Protein AF-K1UT28-F1 (afdb_monomer_lite)

Structure (mmCIF, N/CA/C/O backbone):
data_AF-K1UT28-F1
#
_entry.id   AF-K1UT28-F1
#
loop_
_atom_site.group_PDB
_atom_site.id
_atom_site.type_symbol
_atom_site.label_atom_id
_atom_site.label_alt_id
_atom_site.label_comp_id
_atom_site.label_asym_id
_atom_site.label_entity_id
_atom_site.label_seq_id
_atom_site.pdbx_PDB_ins_code
_atom_site.Cartn_x
_atom_site.Cartn_y
_atom_site.Cartn_z
_atom_site.occupancy
_atom_site.B_iso_or_equiv
_atom_site.auth_seq_id
_atom_site.auth_comp_id
_atom_site.auth_asym_id
_atom_site.auth_atom_id
_atom_site.pdbx_PDB_model_num
ATOM 1 N N . MET A 1 1 ? 9.746 11.210 -19.976 1.00 52.06 1 MET A N 1
ATOM 2 C CA . MET A 1 1 ? 9.346 9.893 -19.437 1.00 52.06 1 MET A CA 1
ATOM 3 C C . MET A 1 1 ? 8.961 10.090 -17.982 1.00 52.06 1 MET A C 1
ATOM 5 O O . MET A 1 1 ? 9.664 10.862 -17.334 1.00 52.06 1 MET A O 1
ATOM 9 N N . PRO A 1 2 ? 7.872 9.492 -17.474 1.00 44.47 2 PRO A N 1
ATOM 10 C CA . PRO A 1 2 ? 7.574 9.544 -16.046 1.00 44.47 2 PRO A CA 1
ATOM 11 C C . PRO A 1 2 ? 8.736 8.885 -15.293 1.00 44.47 2 PRO A C 1
ATOM 13 O O . PRO A 1 2 ? 9.066 7.730 -15.559 1.00 44.47 2 PRO A O 1
ATOM 16 N N . ALA A 1 3 ? 9.412 9.639 -14.429 1.00 53.97 3 ALA A N 1
ATOM 17 C CA . ALA A 1 3 ? 10.533 9.122 -13.656 1.00 53.97 3 ALA A CA 1
ATOM 18 C C . ALA A 1 3 ? 10.059 7.989 -12.725 1.00 53.97 3 ALA A C 1
ATOM 20 O O . ALA A 1 3 ? 8.956 8.048 -12.183 1.00 53.97 3 ALA A O 1
ATOM 21 N N . GLY A 1 4 ? 10.879 6.948 -12.553 1.00 63.97 4 GLY A N 1
ATOM 22 C CA . GLY A 1 4 ? 10.615 5.870 -11.589 1.00 63.97 4 GLY A CA 1
ATOM 23 C C . GLY A 1 4 ? 9.665 4.754 -12.046 1.00 63.97 4 GLY A C 1
ATOM 24 O O . GLY A 1 4 ? 9.284 3.925 -11.226 1.00 63.97 4 GLY A O 1
ATOM 25 N N . LYS A 1 5 ? 9.272 4.698 -13.325 1.00 78.19 5 LYS A N 1
ATOM 26 C CA . LYS A 1 5 ? 8.465 3.594 -13.879 1.00 78.19 5 LYS A CA 1
ATOM 27 C C . LYS A 1 5 ? 9.345 2.486 -14.464 1.00 78.19 5 LYS A C 1
ATOM 29 O O . LYS A 1 5 ? 10.385 2.773 -15.060 1.00 78.19 5 LYS A O 1
ATOM 34 N N . THR A 1 6 ? 8.898 1.238 -14.337 1.00 89.00 6 THR A N 1
ATOM 35 C CA . THR A 1 6 ? 9.613 0.045 -14.828 1.00 89.00 6 THR A CA 1
ATOM 36 C C . THR A 1 6 ? 8.821 -0.783 -15.839 1.00 89.00 6 THR A C 1
ATOM 38 O O . THR A 1 6 ? 9.435 -1.464 -16.652 1.00 89.00 6 THR A O 1
ATOM 41 N N . ASN A 1 7 ? 7.489 -0.696 -15.852 1.00 92.50 7 ASN A N 1
ATOM 42 C CA . ASN A 1 7 ? 6.637 -1.452 -16.773 1.00 92.50 7 ASN A CA 1
ATOM 43 C C . ASN A 1 7 ? 6.264 -0.623 -18.003 1.00 92.50 7 ASN A C 1
ATOM 45 O O . ASN A 1 7 ? 5.638 0.435 -17.886 1.00 92.50 7 ASN A O 1
ATOM 49 N N . TYR A 1 8 ? 6.600 -1.125 -19.189 1.00 94.00 8 TYR A N 1
ATOM 50 C CA . TYR A 1 8 ? 6.416 -0.400 -20.441 1.00 94.00 8 TYR A CA 1
ATOM 51 C C . TYR A 1 8 ? 5.868 -1.294 -21.547 1.00 94.00 8 TYR A C 1
ATOM 53 O O . TYR A 1 8 ? 6.096 -2.504 -21.574 1.00 94.00 8 TYR A O 1
ATOM 61 N N . ARG A 1 9 ? 5.180 -0.651 -22.492 1.00 95.50 9 ARG A N 1
ATOM 62 C CA . ARG A 1 9 ? 4.749 -1.242 -23.755 1.00 95.50 9 ARG A CA 1
ATOM 63 C C . ARG A 1 9 ? 5.202 -0.366 -24.921 1.00 95.50 9 ARG A C 1
ATOM 65 O O . ARG A 1 9 ? 4.930 0.836 -24.932 1.00 95.50 9 ARG A O 1
ATOM 72 N N . ILE A 1 10 ? 5.869 -0.967 -25.905 1.00 96.81 10 ILE A N 1
ATOM 73 C CA . ILE A 1 10 ? 6.153 -0.342 -27.206 1.00 96.81 10 ILE A CA 1
ATOM 74 C C . ILE A 1 10 ? 5.107 -0.829 -28.201 1.00 96.81 10 ILE A C 1
ATOM 76 O O . ILE A 1 10 ? 4.836 -2.025 -28.266 1.00 96.81 10 ILE A O 1
ATOM 80 N N . ILE A 1 11 ? 4.548 0.084 -28.988 1.00 96.88 11 ILE A N 1
ATOM 81 C CA . ILE A 1 11 ? 3.684 -0.231 -30.129 1.00 96.88 11 ILE A CA 1
ATOM 82 C C . ILE A 1 11 ? 4.353 0.336 -31.375 1.00 96.88 11 ILE A C 1
ATOM 84 O O . ILE A 1 11 ? 4.882 1.443 -31.324 1.00 96.88 11 ILE A O 1
ATOM 88 N N . PHE A 1 12 ? 4.360 -0.411 -32.475 1.00 97.62 12 PHE A N 1
ATOM 89 C CA . PHE A 1 12 ? 4.875 0.084 -33.752 1.00 97.62 12 PHE A CA 1
ATOM 90 C C . PHE A 1 12 ? 4.166 -0.573 -34.937 1.00 97.62 12 PHE A C 1
ATOM 92 O O . PHE A 1 12 ? 3.721 -1.721 -34.861 1.00 97.62 12 PHE A O 1
ATOM 99 N N . GLY A 1 13 ? 4.071 0.161 -36.042 1.00 97.31 13 GLY A N 1
ATOM 100 C CA . GLY A 1 13 ? 3.738 -0.368 -37.357 1.00 97.31 13 GLY A CA 1
ATOM 101 C C . GLY A 1 13 ? 4.998 -0.875 -38.055 1.00 97.31 13 GLY A C 1
ATOM 102 O O . GLY A 1 13 ? 6.011 -0.181 -38.095 1.00 97.31 13 GLY A O 1
ATOM 103 N N . GLY A 1 14 ? 4.943 -2.085 -38.603 1.00 96.31 14 GLY A N 1
ATOM 104 C CA . GLY A 1 14 ? 6.001 -2.686 -39.404 1.00 96.31 14 GLY A CA 1
ATOM 105 C C . GLY A 1 14 ? 5.500 -3.050 -40.796 1.00 96.31 14 GLY A C 1
ATOM 106 O O . GLY A 1 14 ? 4.427 -3.638 -40.947 1.00 96.31 14 GLY A O 1
ATOM 107 N N . ALA A 1 15 ? 6.303 -2.732 -41.806 1.00 95.81 15 ALA A N 1
ATOM 108 C CA . ALA A 1 15 ? 6.103 -3.175 -43.178 1.00 95.81 15 ALA A CA 1
ATOM 109 C C . ALA A 1 15 ? 7.365 -3.868 -43.694 1.00 95.81 15 ALA A C 1
ATOM 111 O O . ALA A 1 15 ? 8.488 -3.458 -43.391 1.00 95.81 15 ALA A O 1
ATOM 112 N N . TYR A 1 16 ? 7.165 -4.912 -44.490 1.00 95.94 16 TYR A N 1
ATOM 113 C CA . TYR A 1 16 ? 8.210 -5.597 -45.237 1.00 95.94 16 TYR A CA 1
ATOM 114 C C . TYR A 1 16 ? 7.843 -5.554 -46.717 1.00 95.94 16 TYR A C 1
ATOM 116 O O . TYR A 1 16 ? 6.677 -5.726 -47.061 1.00 95.94 16 TYR A O 1
ATOM 124 N N . SER A 1 17 ? 8.812 -5.312 -47.595 1.00 93.19 17 SER A N 1
ATOM 125 C CA . SER A 1 17 ? 8.602 -5.420 -49.036 1.00 93.19 17 SER A CA 1
ATOM 126 C C . SER A 1 17 ? 9.905 -5.729 -49.763 1.00 93.19 17 SER A C 1
ATOM 128 O O . SER A 1 17 ? 10.846 -4.932 -49.750 1.00 93.19 17 SER A O 1
ATOM 130 N N . GLN A 1 18 ? 9.960 -6.882 -50.429 1.00 93.12 18 GLN A N 1
ATOM 131 C CA . GLN A 1 18 ? 11.107 -7.303 -51.231 1.00 93.12 18 GLN A CA 1
ATOM 132 C C . GLN A 1 18 ? 10.677 -7.659 -52.656 1.00 93.12 18 GLN A C 1
ATOM 134 O O . GLN A 1 18 ? 9.775 -8.468 -52.865 1.00 93.12 18 GLN A O 1
ATOM 139 N N . SER A 1 19 ? 11.350 -7.078 -53.654 1.00 91.00 19 SER A N 1
ATOM 140 C CA . SER A 1 19 ? 11.118 -7.426 -55.059 1.00 91.00 19 SER A CA 1
ATOM 141 C C . SER A 1 19 ? 11.852 -8.712 -55.435 1.00 91.00 19 SER A C 1
ATOM 143 O O . SER A 1 19 ? 13.079 -8.774 -55.394 1.00 91.00 19 SER A O 1
ATOM 145 N N . ASN A 1 20 ? 11.092 -9.706 -55.882 1.00 87.38 20 ASN A N 1
ATOM 146 C CA . ASN A 1 20 ? 11.564 -10.983 -56.396 1.00 87.38 20 ASN A CA 1
ATOM 147 C C . ASN A 1 20 ? 11.195 -11.091 -57.879 1.00 87.38 20 ASN A C 1
ATOM 149 O O . ASN A 1 20 ? 10.146 -11.619 -58.249 1.00 87.38 20 ASN A O 1
ATOM 153 N N . GLY A 1 21 ? 12.044 -10.534 -58.747 1.00 82.06 21 GLY A N 1
ATOM 154 C CA . GLY A 1 21 ? 11.872 -10.639 -60.201 1.00 82.06 21 GLY A CA 1
ATOM 155 C C . GLY A 1 21 ? 10.591 -9.985 -60.739 1.00 82.06 21 GLY A C 1
ATOM 156 O O . GLY A 1 21 ? 10.015 -10.484 -61.700 1.00 82.06 21 GLY A O 1
ATOM 157 N N . GLY A 1 22 ? 10.134 -8.889 -60.118 1.00 83.19 22 GLY A N 1
ATOM 158 C CA . GLY A 1 22 ? 8.942 -8.134 -60.536 1.00 83.19 22 GLY A CA 1
ATOM 159 C C . GLY A 1 22 ? 7.664 -8.446 -59.749 1.00 83.19 22 GLY A C 1
ATOM 160 O O . GLY A 1 22 ? 6.676 -7.738 -59.913 1.00 83.19 22 GLY A O 1
ATOM 161 N N . THR A 1 23 ? 7.689 -9.446 -58.862 1.00 87.81 23 THR A N 1
ATOM 162 C CA . THR A 1 23 ? 6.642 -9.670 -57.846 1.00 87.81 23 THR A CA 1
ATOM 163 C C . THR A 1 23 ? 7.170 -9.246 -56.480 1.00 87.81 23 THR A C 1
ATOM 165 O O . THR A 1 23 ? 8.350 -9.445 -56.203 1.00 87.81 23 THR A O 1
ATOM 168 N N . TYR A 1 24 ? 6.327 -8.663 -55.631 1.00 88.88 24 TYR A N 1
ATOM 169 C CA . TYR A 1 24 ? 6.718 -8.258 -54.281 1.00 88.88 24 TYR A CA 1
ATOM 170 C C . TYR A 1 24 ? 6.276 -9.300 -53.249 1.00 88.88 24 TYR A C 1
ATOM 172 O O . TYR A 1 24 ? 5.112 -9.698 -53.240 1.00 88.88 24 TYR A O 1
ATOM 180 N N . ASP A 1 2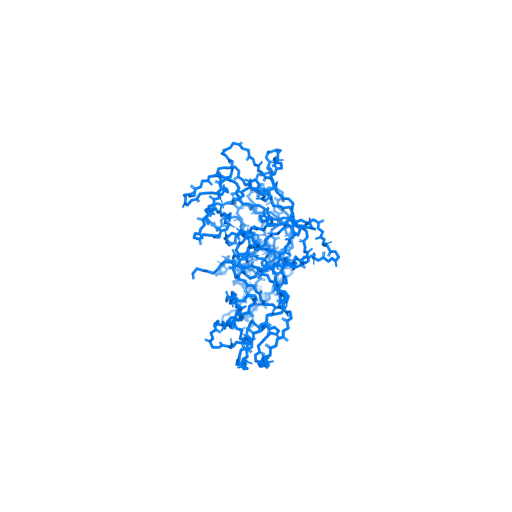5 ? 7.202 -9.734 -52.392 1.00 91.81 25 ASP A N 1
ATOM 181 C CA . ASP A 1 25 ? 6.874 -10.397 -51.127 1.00 91.81 25 ASP A CA 1
ATOM 182 C C . ASP A 1 25 ? 6.716 -9.317 -50.056 1.00 91.81 25 ASP A C 1
ATOM 184 O O . ASP A 1 25 ? 7.673 -8.599 -49.764 1.00 91.81 25 ASP A O 1
ATOM 188 N N . ASN A 1 26 ? 5.509 -9.199 -49.504 1.00 93.12 26 ASN A N 1
ATOM 189 C CA . ASN A 1 26 ? 5.185 -8.223 -48.466 1.00 93.12 26 ASN A CA 1
ATOM 190 C C . ASN A 1 26 ? 4.954 -8.863 -47.090 1.00 93.12 26 ASN A C 1
ATOM 192 O O . ASN A 1 26 ? 4.668 -8.153 -46.133 1.00 93.12 26 ASN A O 1
ATOM 196 N N . ILE A 1 27 ? 5.092 -10.190 -46.974 1.00 93.62 27 ILE A N 1
ATOM 197 C CA . ILE A 1 27 ? 4.870 -10.906 -45.714 1.00 93.62 27 ILE A CA 1
ATOM 198 C C . ILE A 1 27 ? 5.968 -10.517 -44.728 1.00 93.62 27 ILE A C 1
ATOM 200 O O . ILE A 1 27 ? 7.151 -10.722 -45.014 1.00 93.62 27 ILE A O 1
ATOM 204 N N . PHE A 1 28 ? 5.584 -10.002 -43.560 1.00 95.00 28 PHE A N 1
ATOM 205 C CA . PHE A 1 28 ? 6.539 -9.532 -42.560 1.00 95.00 28 PHE A CA 1
ATOM 206 C C . PHE A 1 28 ? 7.413 -10.690 -42.061 1.00 95.00 28 PHE A C 1
ATOM 208 O O . PHE A 1 28 ? 6.910 -11.785 -41.810 1.00 95.00 28 PHE A O 1
ATOM 215 N N . LYS A 1 29 ? 8.726 -10.458 -41.925 1.00 95.12 29 LYS A N 1
ATOM 216 C CA . LYS A 1 29 ? 9.713 -11.471 -41.507 1.00 95.12 29 LYS A CA 1
ATOM 217 C C . LYS A 1 29 ? 10.186 -11.196 -40.077 1.00 95.12 29 LYS A C 1
ATOM 219 O O . LYS A 1 29 ? 11.226 -10.550 -39.908 1.00 95.12 29 LYS A O 1
ATOM 224 N N . PRO A 1 30 ? 9.432 -11.613 -39.042 1.00 92.38 30 PRO A N 1
ATOM 225 C CA . PRO A 1 30 ? 9.783 -11.299 -37.661 1.00 92.38 30 PRO A CA 1
ATOM 226 C C . PRO A 1 30 ? 11.146 -11.871 -37.242 1.00 92.38 30 PRO A C 1
ATOM 228 O O . PRO A 1 30 ? 11.839 -11.302 -36.409 1.00 92.38 30 PRO A O 1
ATOM 231 N N . GLU A 1 31 ? 11.581 -12.962 -37.865 1.00 94.44 31 GLU A N 1
ATOM 232 C CA . GLU A 1 31 ? 12.885 -13.580 -37.641 1.00 94.44 31 GLU A CA 1
ATOM 233 C C . GLU A 1 31 ? 14.077 -12.722 -38.098 1.00 94.44 31 GLU A C 1
ATOM 235 O O . GLU A 1 31 ? 15.196 -12.968 -37.660 1.00 94.44 31 GLU A O 1
ATOM 240 N N . SER A 1 32 ? 13.850 -11.740 -38.978 1.00 96.31 32 SER A N 1
ATOM 241 C CA . SER A 1 32 ? 14.882 -10.854 -39.546 1.00 96.31 32 SER A CA 1
ATOM 242 C C . SER A 1 32 ? 14.759 -9.407 -39.059 1.00 96.31 32 SER A C 1
ATOM 244 O O . SER A 1 32 ? 15.371 -8.502 -39.638 1.00 96.31 32 SER A O 1
ATOM 246 N N . PHE A 1 33 ? 13.934 -9.172 -38.037 1.00 97.19 33 PHE A N 1
ATOM 247 C CA . PHE A 1 33 ? 13.668 -7.853 -37.481 1.00 97.19 33 PHE A CA 1
ATOM 248 C C . PHE A 1 33 ? 13.638 -7.916 -35.955 1.00 97.19 33 PHE A C 1
ATOM 250 O O . PHE A 1 33 ? 12.869 -8.670 -35.363 1.00 97.19 33 PHE A O 1
ATOM 257 N N . HIS A 1 34 ? 14.460 -7.098 -35.307 1.00 97.19 34 HIS A N 1
ATOM 258 C CA . HIS A 1 34 ? 14.722 -7.181 -33.874 1.00 97.19 34 HIS A CA 1
ATOM 259 C C . HIS A 1 34 ? 14.412 -5.861 -33.183 1.00 97.19 34 HIS A C 1
ATOM 261 O O . HIS A 1 34 ? 14.773 -4.791 -33.677 1.00 97.19 34 HIS A O 1
ATOM 267 N N . VAL A 1 35 ? 13.792 -5.950 -32.007 1.00 97.62 35 VAL A N 1
ATOM 268 C CA . VAL A 1 35 ? 13.524 -4.807 -31.128 1.00 97.62 35 VAL A CA 1
ATOM 269 C C . VAL A 1 35 ? 14.367 -4.958 -29.871 1.00 97.62 35 VAL A C 1
ATOM 271 O O . VAL A 1 35 ? 14.407 -6.031 -29.277 1.00 97.62 35 VAL A O 1
ATOM 274 N N . ALA A 1 36 ? 15.040 -3.892 -29.457 1.00 96.50 36 ALA A N 1
ATOM 275 C CA . ALA A 1 36 ? 15.787 -3.839 -28.207 1.00 96.50 36 ALA A CA 1
ATOM 276 C C . ALA A 1 36 ? 15.572 -2.490 -27.520 1.00 96.50 36 ALA A C 1
ATOM 278 O O . ALA A 1 36 ? 15.255 -1.489 -28.170 1.00 96.50 36 ALA A O 1
ATOM 279 N N . VAL A 1 37 ? 15.791 -2.454 -26.211 1.00 95.25 37 VAL A N 1
ATOM 280 C CA . VAL A 1 37 ? 15.787 -1.221 -25.418 1.00 95.25 37 VAL A CA 1
ATOM 281 C C . VAL A 1 37 ? 17.145 -1.007 -24.767 1.00 95.25 37 VAL A C 1
ATOM 283 O O . VAL A 1 37 ? 17.920 -1.947 -24.619 1.00 95.25 37 VAL A O 1
ATOM 286 N N . GLY A 1 38 ? 17.467 0.231 -24.412 1.00 92.19 38 GLY A N 1
ATOM 287 C CA . GLY A 1 38 ? 18.760 0.565 -23.822 1.00 92.19 38 GLY A CA 1
ATOM 288 C C . GLY A 1 38 ? 18.733 1.846 -23.004 1.00 92.19 38 GLY A C 1
ATOM 289 O O . GLY A 1 38 ? 17.798 2.638 -23.109 1.00 92.19 38 GLY A O 1
ATOM 290 N N . ASN A 1 39 ? 19.773 2.063 -22.205 1.00 87.69 39 ASN A N 1
ATOM 291 C CA . ASN A 1 39 ? 19.924 3.254 -21.356 1.00 87.69 39 ASN A CA 1
ATOM 292 C C . ASN A 1 39 ? 20.793 4.353 -22.018 1.00 87.69 39 ASN A C 1
ATOM 294 O O . ASN A 1 39 ? 20.992 5.423 -21.451 1.00 87.69 39 ASN A O 1
ATOM 298 N N . GLY A 1 40 ? 21.289 4.099 -23.236 1.00 81.81 40 GLY A N 1
ATOM 299 C CA . GLY A 1 40 ? 22.208 4.970 -23.977 1.00 81.81 40 GLY A CA 1
ATOM 300 C C . GLY A 1 40 ? 23.643 4.433 -24.048 1.00 81.81 40 GLY A C 1
ATOM 301 O O . GLY A 1 40 ? 24.339 4.727 -25.019 1.00 81.81 40 GLY A O 1
ATOM 302 N N . THR A 1 41 ? 24.057 3.603 -23.090 1.00 82.19 41 THR A N 1
ATOM 303 C CA . THR A 1 41 ? 25.348 2.891 -23.075 1.00 82.19 41 THR A CA 1
ATOM 304 C C . THR A 1 41 ? 25.162 1.389 -23.263 1.00 82.19 41 THR A C 1
ATOM 306 O O . THR A 1 41 ? 25.814 0.786 -24.116 1.00 82.19 41 THR A O 1
ATOM 309 N N . ASP A 1 42 ? 24.198 0.823 -22.550 1.00 87.31 42 ASP A N 1
ATOM 310 C CA . ASP A 1 42 ? 23.891 -0.597 -22.464 1.00 87.31 42 ASP A CA 1
ATOM 311 C C . ASP A 1 42 ? 22.576 -0.907 -23.177 1.00 87.31 42 ASP A C 1
ATOM 313 O O . ASP A 1 42 ? 21.669 -0.071 -23.280 1.00 87.31 42 ASP A O 1
ATOM 317 N N . TRP A 1 43 ? 22.486 -2.125 -23.704 1.00 91.88 43 TRP A N 1
ATOM 318 C CA . TRP A 1 43 ? 21.371 -2.578 -24.526 1.00 91.88 43 TRP A CA 1
ATOM 319 C C . TRP A 1 43 ? 20.899 -3.952 -24.082 1.00 91.88 43 TRP A C 1
ATOM 321 O O . TRP A 1 43 ? 21.706 -4.842 -23.820 1.00 91.88 43 TRP A O 1
ATOM 331 N N . SER A 1 44 ? 19.585 -4.139 -24.097 1.00 92.38 44 SER A N 1
ATOM 332 C CA . SER A 1 44 ? 18.968 -5.443 -23.932 1.00 92.38 44 SER A CA 1
ATOM 333 C C . SER A 1 44 ? 19.357 -6.387 -25.072 1.00 92.38 44 SER A C 1
ATOM 335 O O . SER A 1 44 ? 19.716 -5.965 -26.180 1.00 92.38 44 SER A O 1
ATOM 337 N N . GLY A 1 45 ? 19.170 -7.684 -24.829 1.00 90.19 45 GLY A N 1
ATOM 338 C CA . GLY A 1 45 ? 18.971 -8.639 -25.916 1.00 90.19 45 GLY A CA 1
ATOM 339 C C . GLY A 1 45 ? 17.694 -8.337 -26.713 1.00 90.19 45 GLY A C 1
ATOM 340 O O . GLY A 1 45 ? 16.940 -7.411 -26.393 1.00 90.19 45 GLY A O 1
ATOM 341 N N . ASN A 1 46 ? 17.442 -9.139 -27.747 1.00 93.56 46 ASN A N 1
ATOM 342 C CA . ASN A 1 46 ? 16.234 -9.005 -28.557 1.00 93.56 46 ASN A CA 1
ATOM 343 C C . ASN A 1 46 ? 14.991 -9.279 -27.703 1.00 93.56 46 ASN A C 1
ATOM 345 O O . ASN A 1 46 ? 14.905 -10.294 -27.005 1.00 93.56 46 ASN A O 1
ATOM 349 N N . LEU A 1 47 ? 14.041 -8.356 -27.761 1.00 96.12 47 LEU A N 1
ATOM 350 C CA . LEU A 1 47 ? 12.755 -8.468 -27.099 1.00 96.12 47 LEU A CA 1
ATOM 351 C C . LEU A 1 47 ? 11.775 -9.229 -27.980 1.00 96.12 47 LEU A C 1
ATOM 353 O O . LEU A 1 47 ? 11.766 -9.089 -29.206 1.00 96.12 47 LEU A O 1
ATOM 357 N N . THR A 1 48 ? 10.921 -10.005 -27.325 1.00 95.12 48 THR A N 1
ATOM 358 C CA . THR A 1 48 ? 9.808 -10.671 -27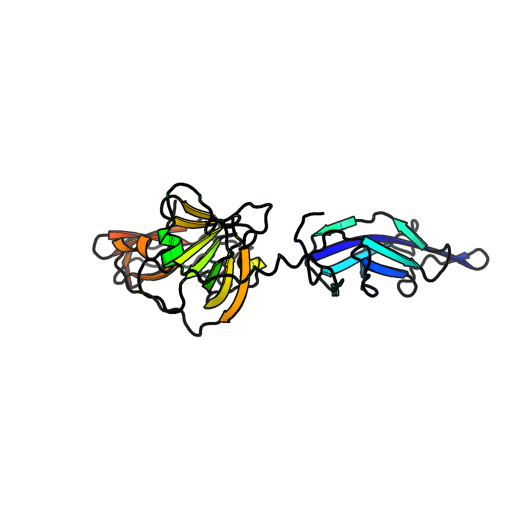.997 1.00 95.12 48 THR A CA 1
ATOM 359 C C . THR A 1 48 ? 8.709 -9.657 -28.292 1.00 95.12 48 THR A C 1
ATOM 361 O O . THR A 1 48 ? 8.325 -8.887 -27.414 1.00 95.12 48 THR A O 1
ATOM 364 N N . TYR A 1 49 ? 8.187 -9.672 -29.515 1.00 95.94 49 TYR A N 1
ATOM 365 C CA . TYR A 1 49 ? 7.064 -8.835 -29.920 1.00 95.94 49 TYR A CA 1
ATOM 366 C C . TYR A 1 49 ? 5.987 -9.662 -30.615 1.00 95.94 49 TYR A C 1
ATOM 368 O O . TYR A 1 49 ? 6.274 -10.659 -31.279 1.00 95.94 49 TYR A O 1
ATOM 376 N N . GLU A 1 50 ? 4.737 -9.245 -30.455 1.00 95.00 50 GLU A N 1
ATOM 377 C CA . GLU A 1 50 ? 3.568 -9.957 -30.963 1.00 95.00 50 GLU A CA 1
ATOM 378 C C . GLU A 1 50 ? 2.764 -9.099 -31.937 1.00 95.00 50 GLU A C 1
ATOM 380 O O . GLU A 1 50 ? 2.682 -7.878 -31.799 1.00 95.00 50 GLU A O 1
ATOM 385 N N . LYS A 1 51 ? 2.159 -9.742 -32.940 1.00 95.44 51 LYS A N 1
ATOM 386 C CA . LYS A 1 51 ? 1.230 -9.087 -33.864 1.00 95.44 51 LYS A CA 1
ATOM 387 C C . LYS A 1 51 ? -0.082 -8.803 -33.135 1.00 95.44 51 LYS A C 1
ATOM 389 O O . LYS A 1 51 ? -0.765 -9.734 -32.720 1.00 95.44 51 LYS A O 1
ATOM 394 N N . ILE A 1 52 ? -0.467 -7.533 -33.069 1.00 94.94 52 ILE A N 1
ATOM 395 C CA . ILE A 1 52 ? -1.714 -7.080 -32.433 1.00 94.94 52 ILE A CA 1
ATOM 396 C C . ILE A 1 52 ? -2.757 -6.569 -33.434 1.00 94.94 52 ILE A C 1
ATOM 398 O O . ILE A 1 52 ? -3.912 -6.361 -33.071 1.00 94.94 52 ILE A O 1
ATOM 402 N N . GLY A 1 53 ? -2.383 -6.390 -34.703 1.00 93.25 53 GLY A N 1
ATOM 403 C CA . GLY A 1 53 ? -3.304 -5.922 -35.735 1.00 93.25 53 GLY A CA 1
ATOM 404 C C . GLY A 1 53 ? -2.676 -5.829 -37.122 1.00 93.25 53 GLY A C 1
ATOM 405 O O . GLY A 1 53 ? -1.506 -6.155 -37.320 1.00 93.25 53 GLY A O 1
ATOM 406 N N . GLY A 1 54 ? -3.467 -5.376 -38.094 1.00 89.69 54 GLY A N 1
ATOM 407 C CA . GLY A 1 54 ? -3.018 -5.149 -39.469 1.00 89.69 54 GLY A CA 1
ATOM 408 C C . GLY A 1 54 ? -2.839 -6.415 -40.316 1.00 89.69 54 GLY A C 1
ATOM 409 O O . GLY A 1 54 ? -3.088 -7.550 -39.886 1.00 89.69 54 GLY A O 1
ATOM 410 N N . SER A 1 55 ? -2.418 -6.207 -41.560 1.00 84.12 55 SER A N 1
ATOM 411 C CA . SER A 1 55 ? -2.255 -7.248 -42.571 1.00 84.12 55 SER A CA 1
ATOM 412 C C . SER A 1 55 ? -1.081 -6.924 -43.489 1.00 84.12 55 SER A C 1
ATOM 414 O O . SER A 1 55 ? -1.018 -5.854 -44.075 1.00 84.12 55 SER A O 1
ATOM 416 N N . ASP A 1 56 ? -0.176 -7.879 -43.645 1.00 82.56 56 ASP A N 1
ATOM 417 C CA . ASP A 1 56 ? 0.965 -7.864 -44.567 1.00 82.56 56 ASP A CA 1
ATOM 418 C C . ASP A 1 56 ? 0.629 -8.456 -45.947 1.00 82.56 56 ASP A C 1
ATOM 420 O O . ASP A 1 56 ? 1.445 -8.467 -46.865 1.00 82.56 56 ASP A O 1
ATOM 424 N N . THR A 1 57 ? -0.599 -8.950 -46.110 1.00 82.50 57 THR A N 1
ATOM 425 C CA . THR A 1 57 ? -1.087 -9.564 -47.355 1.00 82.50 57 THR A CA 1
ATOM 426 C C . THR A 1 57 ? -2.131 -8.710 -48.069 1.00 82.50 57 THR A C 1
ATOM 428 O O . THR A 1 57 ? -2.608 -9.077 -49.140 1.00 82.50 57 THR A O 1
ATOM 431 N N . THR A 1 58 ? -2.523 -7.577 -47.482 1.00 77.19 58 THR A N 1
ATOM 432 C CA . THR A 1 58 ? -3.566 -6.677 -47.998 1.00 77.19 58 THR A CA 1
ATOM 433 C C . THR A 1 58 ? -2.986 -5.275 -48.121 1.00 77.19 58 THR A C 1
ATOM 435 O O . THR A 1 58 ? -2.307 -4.834 -47.207 1.00 77.19 58 THR A O 1
ATOM 438 N N . ASP A 1 59 ? -3.217 -4.589 -49.241 1.00 78.62 59 ASP A N 1
ATOM 439 C CA . ASP A 1 59 ? -2.739 -3.216 -49.451 1.00 78.62 59 ASP A CA 1
ATOM 440 C C . ASP A 1 59 ? -3.591 -2.225 -48.627 1.00 78.62 59 ASP A C 1
ATOM 442 O O . ASP A 1 59 ? -4.821 -2.248 -48.769 1.00 78.62 59 ASP A O 1
ATOM 446 N N . PRO A 1 60 ? -2.999 -1.375 -47.764 1.00 72.06 60 PRO A N 1
ATOM 447 C CA . PRO A 1 60 ? -1.564 -1.212 -47.499 1.00 72.06 60 PRO A CA 1
ATOM 448 C C . PRO A 1 60 ? -0.994 -2.253 -46.516 1.00 72.06 60 PRO A C 1
ATOM 450 O O . PRO A 1 60 ? -1.596 -2.534 -45.481 1.00 72.06 60 PRO A O 1
ATOM 453 N N . TYR A 1 61 ? 0.191 -2.796 -46.836 1.00 85.62 61 TYR A N 1
ATOM 454 C CA . TYR A 1 61 ? 0.824 -3.949 -46.167 1.00 85.62 61 TYR A CA 1
ATOM 455 C C . TYR A 1 61 ? 1.510 -3.596 -44.833 1.00 85.62 61 TYR A C 1
ATOM 457 O O . TYR A 1 61 ? 2.721 -3.738 -44.666 1.00 85.62 61 TYR A O 1
ATOM 465 N N . TRP A 1 62 ? 0.719 -3.136 -43.866 1.00 94.19 62 TRP A N 1
ATOM 466 C CA . TRP A 1 62 ? 1.185 -2.783 -42.525 1.00 94.19 62 TRP A CA 1
ATOM 467 C C . TRP A 1 62 ? 0.667 -3.749 -41.469 1.00 94.19 62 TRP A C 1
ATOM 469 O O . TRP A 1 62 ? -0.525 -4.060 -41.399 1.00 94.19 62 TRP A O 1
ATOM 479 N N . VAL A 1 63 ? 1.570 -4.173 -40.591 1.00 96.19 63 VAL A N 1
ATOM 480 C CA . VAL A 1 63 ? 1.267 -4.995 -39.420 1.00 96.19 63 VAL A CA 1
ATOM 481 C C . VAL A 1 63 ? 1.585 -4.194 -38.170 1.00 96.19 63 VAL A C 1
ATOM 483 O O . VAL A 1 63 ? 2.629 -3.558 -38.087 1.00 96.19 63 VAL A O 1
ATOM 486 N N . GLN A 1 64 ? 0.685 -4.221 -37.193 1.00 96.81 64 GLN A N 1
ATOM 487 C CA . GLN A 1 64 ? 0.907 -3.568 -35.911 1.00 96.81 64 GLN A CA 1
ATOM 488 C C . GLN A 1 64 ? 1.428 -4.586 -34.898 1.00 96.81 64 GLN A C 1
ATOM 490 O O . GLN A 1 64 ? 0.858 -5.674 -34.760 1.00 96.81 64 GLN A O 1
ATOM 495 N N . PHE A 1 65 ? 2.482 -4.213 -34.177 1.00 97.50 65 PHE A N 1
ATOM 496 C CA . PHE A 1 65 ? 3.144 -5.049 -33.183 1.00 97.50 65 PHE A CA 1
ATOM 497 C C . PHE A 1 65 ? 3.171 -4.387 -31.806 1.00 97.50 65 PHE A C 1
ATOM 499 O O . PHE A 1 65 ? 3.180 -3.158 -31.703 1.00 97.50 65 PHE A O 1
ATOM 506 N N . ALA A 1 66 ? 3.215 -5.212 -30.760 1.00 96.88 66 ALA A N 1
ATOM 507 C CA . ALA A 1 66 ? 3.444 -4.789 -29.383 1.00 96.88 66 ALA A CA 1
ATOM 508 C C . ALA A 1 66 ? 4.638 -5.521 -28.764 1.00 96.88 66 ALA A C 1
ATOM 510 O O . ALA A 1 66 ? 4.862 -6.701 -29.033 1.00 96.88 66 ALA A O 1
ATOM 511 N N . VAL A 1 67 ? 5.384 -4.810 -27.919 1.00 97.25 67 VAL A N 1
ATOM 512 C CA . VAL A 1 67 ? 6.468 -5.342 -27.084 1.00 97.25 67 VAL A CA 1
ATOM 513 C C . VAL A 1 67 ? 6.159 -4.961 -25.644 1.00 97.25 67 VAL A C 1
ATOM 515 O O . VAL A 1 67 ? 6.096 -3.771 -25.338 1.00 97.25 67 VAL A O 1
ATOM 518 N N . ASP A 1 68 ? 6.008 -5.941 -24.762 1.00 95.12 68 ASP A N 1
ATOM 519 C CA . ASP A 1 68 ? 5.826 -5.713 -23.328 1.00 95.12 68 ASP A CA 1
ATOM 520 C C . ASP A 1 68 ? 7.095 -6.105 -22.572 1.00 95.12 68 ASP A C 1
ATOM 522 O O . ASP A 1 68 ? 7.598 -7.225 -22.706 1.00 95.12 68 ASP A O 1
ATOM 526 N N . PHE A 1 69 ? 7.616 -5.184 -21.762 1.00 95.25 69 PHE A N 1
ATOM 527 C CA . PHE A 1 69 ? 8.818 -5.424 -20.970 1.00 95.25 69 PHE A CA 1
ATOM 528 C C . PHE A 1 69 ? 8.767 -4.727 -19.613 1.00 95.25 69 PHE A C 1
ATOM 530 O O . PHE A 1 69 ? 8.067 -3.730 -19.408 1.00 95.25 69 PHE A O 1
ATOM 537 N N . THR A 1 70 ? 9.550 -5.271 -18.688 1.00 93.75 70 THR A N 1
ATOM 538 C CA . THR A 1 70 ? 9.752 -4.728 -17.348 1.00 93.75 70 THR A CA 1
ATOM 539 C C . THR A 1 70 ? 11.235 -4.475 -17.148 1.00 93.75 70 THR A C 1
ATOM 541 O O . THR A 1 70 ? 12.035 -5.406 -17.167 1.00 93.75 70 THR A O 1
ATOM 544 N N . LEU A 1 71 ? 11.618 -3.216 -16.957 1.00 91.56 71 LEU A N 1
ATOM 545 C CA . LEU A 1 71 ? 12.972 -2.891 -16.529 1.00 91.56 71 LEU A CA 1
ATOM 546 C C . LEU A 1 71 ? 13.167 -3.364 -15.090 1.00 91.56 71 LEU A C 1
ATOM 548 O O . LEU A 1 71 ? 12.357 -3.046 -14.220 1.00 91.56 71 LEU A O 1
ATOM 552 N N . LYS A 1 72 ? 14.265 -4.070 -14.829 1.00 87.12 72 LYS A N 1
ATOM 553 C CA . LYS A 1 72 ? 14.651 -4.472 -13.474 1.00 87.12 72 LYS A CA 1
ATOM 554 C C . LYS A 1 72 ? 14.805 -3.262 -12.547 1.00 87.12 72 LYS A C 1
ATOM 556 O O . LYS A 1 72 ? 14.436 -3.318 -11.379 1.00 87.12 72 LYS A O 1
ATOM 561 N N . GLU A 1 7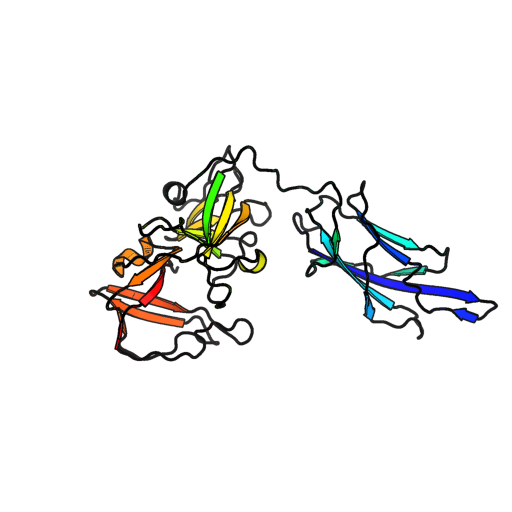3 ? 15.288 -2.150 -13.096 1.00 83.62 73 GLU A N 1
ATOM 562 C CA . GLU A 1 73 ? 15.441 -0.871 -12.409 1.00 83.62 73 GLU A CA 1
ATOM 563 C C . GLU A 1 73 ? 15.011 0.283 -13.324 1.00 83.62 73 GLU A C 1
ATOM 565 O O . GLU A 1 73 ? 15.160 0.218 -14.546 1.00 83.62 73 GLU A O 1
ATOM 570 N N . ALA A 1 74 ? 14.478 1.364 -12.749 1.00 82.75 74 ALA A N 1
ATOM 571 C CA . ALA A 1 74 ? 14.133 2.550 -13.528 1.00 82.75 74 ALA A CA 1
ATOM 572 C C . ALA A 1 74 ? 15.404 3.198 -14.101 1.00 82.75 74 ALA A C 1
ATOM 574 O O . ALA A 1 74 ? 16.433 3.243 -13.438 1.00 82.75 74 ALA A O 1
ATOM 575 N N . VAL A 1 75 ? 15.333 3.750 -15.311 1.00 79.88 75 VAL A N 1
ATOM 576 C CA . VAL A 1 75 ? 16.467 4.420 -15.973 1.00 79.88 75 VAL A CA 1
ATOM 577 C C . VAL A 1 75 ? 16.166 5.900 -16.197 1.00 79.88 75 VAL A C 1
ATOM 579 O O . VAL A 1 75 ? 15.018 6.288 -16.423 1.00 79.88 75 VAL A O 1
ATOM 582 N N . SER A 1 76 ? 17.197 6.744 -16.147 1.00 77.31 76 SER A N 1
ATOM 583 C CA . SER A 1 76 ? 17.080 8.188 -16.416 1.00 77.31 76 SER A CA 1
ATOM 584 C C .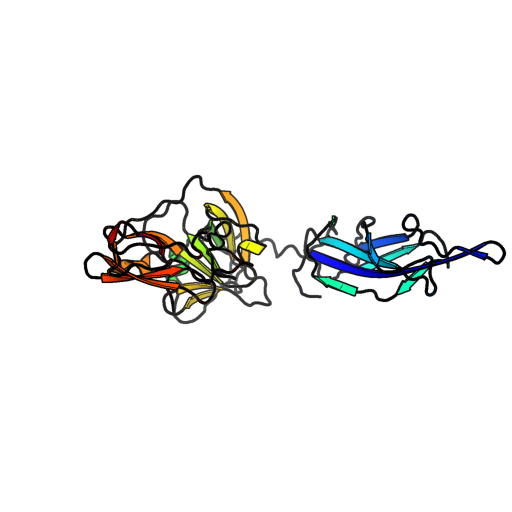 SER A 1 76 ? 16.852 8.493 -17.901 1.00 77.31 76 SER A C 1
ATOM 586 O O . SER A 1 76 ? 16.244 9.506 -18.250 1.00 77.31 76 SER A O 1
ATOM 588 N N . GLN A 1 77 ? 17.300 7.588 -18.770 1.00 85.38 77 GLN A N 1
ATOM 589 C CA . GLN A 1 77 ? 17.103 7.620 -20.208 1.00 85.38 77 GLN A CA 1
ATOM 590 C C . GLN A 1 77 ? 16.729 6.221 -20.689 1.00 85.38 77 GLN A C 1
ATOM 592 O O . GLN A 1 77 ? 17.395 5.250 -20.352 1.00 85.38 77 GLN A O 1
ATOM 597 N N . LEU A 1 78 ? 15.686 6.131 -21.514 1.00 89.31 78 LEU A N 1
ATOM 598 C CA . LEU A 1 78 ? 15.292 4.903 -22.194 1.00 89.31 78 LEU A CA 1
ATOM 599 C C . LEU A 1 78 ? 15.315 5.146 -23.701 1.00 89.31 78 LEU A C 1
ATOM 601 O O . LEU A 1 78 ? 14.738 6.116 -24.191 1.00 89.31 78 LEU A O 1
ATOM 605 N N . SER A 1 79 ? 15.996 4.265 -24.418 1.00 92.00 79 SER A N 1
ATOM 606 C CA . SER A 1 79 ? 16.167 4.293 -25.868 1.00 92.00 79 SER A CA 1
ATOM 607 C C . SER A 1 79 ? 15.569 3.026 -26.470 1.00 92.00 79 SER A C 1
ATOM 609 O O . SER A 1 79 ? 15.614 1.968 -25.848 1.00 92.00 79 SER A O 1
ATOM 611 N N . ILE A 1 80 ? 15.037 3.127 -27.687 1.00 95.38 80 ILE A N 1
ATOM 612 C CA . ILE A 1 80 ? 14.496 1.997 -28.453 1.00 95.38 80 ILE A CA 1
ATOM 613 C C . ILE A 1 80 ? 15.361 1.827 -29.700 1.00 95.38 80 ILE A C 1
ATOM 615 O O . ILE A 1 80 ? 15.702 2.813 -30.356 1.00 95.38 80 ILE A O 1
ATOM 619 N N . ARG A 1 81 ? 15.713 0.586 -30.035 1.00 95.25 81 ARG A N 1
ATOM 620 C CA . ARG A 1 81 ? 16.432 0.237 -31.260 1.00 95.25 81 ARG A CA 1
ATOM 621 C C . ARG A 1 81 ? 15.655 -0.806 -32.040 1.00 95.25 81 ARG A C 1
ATOM 623 O O . ARG A 1 81 ? 15.266 -1.835 -31.497 1.00 95.25 81 ARG A O 1
ATOM 630 N N . PHE A 1 82 ? 15.520 -0.535 -33.330 1.00 96.56 82 PHE A N 1
ATOM 631 C CA . PHE A 1 82 ? 15.030 -1.476 -34.321 1.00 96.56 82 PHE A CA 1
ATOM 632 C C . PHE A 1 82 ? 16.191 -1.868 -35.228 1.00 96.56 82 PHE A C 1
ATOM 634 O O . PHE A 1 82 ? 16.887 -0.996 -35.753 1.00 96.56 82 PHE A O 1
ATOM 641 N N . THR A 1 83 ? 16.401 -3.166 -35.405 1.00 95.94 83 THR A N 1
ATOM 642 C CA . THR A 1 83 ? 17.477 -3.709 -36.235 1.00 95.94 83 THR A CA 1
ATOM 643 C C . THR A 1 83 ? 16.875 -4.640 -37.272 1.00 95.94 83 THR A C 1
ATOM 645 O O . THR A 1 83 ? 16.165 -5.574 -36.919 1.00 95.94 83 THR A O 1
ATOM 648 N N . ALA A 1 84 ? 17.179 -4.403 -38.542 1.00 96.31 84 ALA A N 1
ATOM 649 C CA . ALA A 1 84 ? 16.841 -5.312 -39.626 1.00 96.31 84 ALA A CA 1
ATOM 650 C C . ALA A 1 84 ? 18.099 -6.043 -40.095 1.00 96.31 84 ALA A C 1
ATOM 652 O O . ALA A 1 84 ? 19.116 -5.405 -40.371 1.00 96.31 84 ALA A O 1
ATOM 653 N N . ASP A 1 85 ? 18.006 -7.362 -40.245 1.00 96.00 85 ASP A N 1
ATOM 654 C CA . ASP A 1 85 ? 19.091 -8.175 -40.810 1.00 96.00 85 ASP A CA 1
ATOM 655 C C . ASP A 1 85 ? 19.165 -8.031 -42.339 1.00 96.00 85 ASP A C 1
ATOM 657 O O . ASP A 1 85 ? 20.201 -8.273 -42.961 1.00 96.00 85 ASP A O 1
ATOM 661 N N . LEU A 1 86 ? 18.055 -7.612 -42.954 1.00 94.31 86 LEU A N 1
ATOM 662 C CA . LEU A 1 86 ? 17.917 -7.427 -44.393 1.00 94.31 86 LEU A CA 1
ATOM 663 C C . LEU A 1 86 ? 17.883 -5.937 -44.743 1.00 94.31 86 LEU A C 1
ATOM 665 O O . LEU A 1 86 ? 17.052 -5.174 -44.248 1.00 94.31 86 LEU A O 1
ATOM 669 N N . ALA A 1 87 ? 18.774 -5.525 -45.643 1.00 91.19 87 ALA A N 1
ATOM 670 C CA . ALA A 1 87 ? 18.888 -4.135 -46.064 1.00 91.19 87 ALA A CA 1
ATOM 671 C C . ALA A 1 87 ? 17.716 -3.701 -46.961 1.00 91.19 87 ALA A C 1
ATOM 673 O O . ALA A 1 87 ? 17.348 -4.406 -47.898 1.00 91.19 87 ALA A O 1
ATOM 674 N N . SER A 1 88 ? 17.199 -2.493 -46.715 1.00 90.38 88 SER A N 1
ATOM 675 C CA . SER A 1 88 ? 16.263 -1.772 -47.597 1.00 90.38 88 SER A CA 1
ATOM 676 C C . SER A 1 88 ? 14.921 -2.461 -47.884 1.00 90.38 88 SER A C 1
ATOM 678 O O . SER A 1 88 ? 14.294 -2.154 -48.895 1.00 90.38 88 SER A O 1
ATOM 680 N N . VAL A 1 89 ? 14.472 -3.374 -47.017 1.00 94.94 89 VAL A N 1
ATOM 681 C CA . VAL A 1 89 ? 13.191 -4.093 -47.186 1.00 94.94 89 VAL A CA 1
ATOM 682 C C . VAL A 1 89 ? 12.205 -3.883 -46.041 1.00 94.94 89 VAL A C 1
ATOM 684 O O . VAL A 1 89 ? 11.044 -4.239 -46.188 1.00 94.94 89 VAL A O 1
ATOM 687 N N . PHE A 1 90 ? 12.635 -3.294 -44.923 1.00 96.62 90 PHE A N 1
ATOM 688 C CA . PHE A 1 90 ? 11.771 -2.990 -43.782 1.00 96.62 90 PHE A CA 1
ATOM 689 C C . PHE A 1 90 ? 11.477 -1.494 -43.680 1.00 96.62 90 PHE A C 1
ATOM 691 O O . PHE A 1 90 ? 12.359 -0.665 -43.912 1.00 96.62 90 PHE A O 1
ATOM 698 N N . ALA A 1 91 ? 10.256 -1.166 -43.266 1.00 95.88 91 ALA A N 1
ATOM 699 C CA . ALA A 1 91 ? 9.848 0.170 -42.854 1.00 95.88 91 ALA A CA 1
ATOM 700 C C . ALA A 1 91 ? 9.111 0.109 -41.509 1.00 95.88 91 ALA A C 1
ATOM 702 O O . ALA A 1 91 ? 8.492 -0.902 -41.171 1.00 95.88 91 ALA A O 1
ATOM 703 N N . ILE A 1 92 ? 9.211 1.197 -40.746 1.00 96.31 92 ILE A N 1
ATOM 704 C CA . ILE A 1 92 ? 8.629 1.340 -39.410 1.00 96.31 92 ILE A CA 1
ATOM 705 C C . ILE A 1 92 ? 7.848 2.648 -39.382 1.00 96.31 92 ILE A C 1
ATOM 707 O O . ILE A 1 92 ? 8.338 3.653 -39.898 1.00 96.31 92 ILE A O 1
ATOM 711 N N . ASP A 1 93 ? 6.678 2.633 -38.757 1.00 95.00 93 ASP A N 1
ATOM 712 C CA . ASP A 1 93 ? 5.872 3.826 -38.507 1.00 95.00 93 ASP A CA 1
ATOM 713 C C . ASP A 1 93 ? 5.152 3.724 -37.151 1.00 95.00 93 ASP A C 1
ATOM 715 O O . ASP A 1 93 ? 5.194 2.680 -36.497 1.00 95.00 93 ASP A O 1
ATOM 719 N N . ASP A 1 94 ? 4.515 4.808 -36.709 1.00 94.94 94 ASP A N 1
ATOM 720 C CA . ASP A 1 94 ? 3.638 4.850 -35.530 1.00 94.94 94 ASP A CA 1
ATOM 721 C C . ASP A 1 94 ? 4.267 4.290 -34.239 1.00 94.94 94 ASP A C 1
ATOM 723 O O . ASP A 1 94 ? 3.611 3.615 -33.440 1.00 94.94 94 ASP A O 1
ATOM 727 N N . VAL A 1 95 ? 5.555 4.571 -34.012 1.00 96.69 95 VAL A N 1
ATOM 728 C CA . VAL A 1 95 ? 6.244 4.136 -32.791 1.00 96.69 95 VAL A CA 1
ATOM 729 C C . VAL A 1 95 ? 5.690 4.893 -31.585 1.00 96.69 95 VAL A C 1
ATOM 731 O O . VAL A 1 95 ? 5.799 6.116 -31.483 1.00 96.69 95 VAL A O 1
ATOM 734 N N . GLN A 1 96 ? 5.144 4.146 -30.634 1.00 95.00 96 GLN A N 1
ATOM 735 C CA . GLN A 1 96 ? 4.634 4.645 -29.367 1.00 95.00 96 GLN A CA 1
ATOM 736 C C . GLN A 1 96 ? 5.305 3.915 -28.212 1.00 95.00 96 GLN A C 1
ATOM 738 O O . GLN A 1 96 ? 5.573 2.717 -28.280 1.00 95.00 96 GLN A O 1
ATOM 743 N N . LEU A 1 97 ? 5.525 4.645 -27.124 1.00 92.94 97 LEU A N 1
ATOM 744 C CA . LEU A 1 97 ? 5.985 4.108 -25.853 1.00 92.94 97 LEU A CA 1
ATOM 745 C C . LEU A 1 97 ? 5.006 4.557 -24.772 1.00 92.94 97 LEU A C 1
ATOM 747 O O . LEU A 1 97 ? 4.821 5.756 -24.559 1.00 92.94 97 LEU A O 1
ATOM 751 N N . VAL A 1 98 ? 4.372 3.595 -24.109 1.00 90.62 98 VAL A N 1
ATOM 752 C CA . VAL A 1 98 ? 3.361 3.833 -23.073 1.00 90.62 98 VAL A CA 1
ATOM 753 C C . VAL A 1 98 ? 3.684 3.033 -21.812 1.00 90.62 98 VAL A C 1
ATOM 755 O O . VAL A 1 98 ? 4.461 2.078 -21.847 1.00 90.62 98 VAL A O 1
ATOM 758 N N . GLU A 1 99 ? 3.094 3.429 -20.684 1.00 87.38 99 GLU A N 1
ATOM 759 C CA . GLU A 1 99 ? 3.093 2.593 -19.480 1.00 87.38 99 GLU A CA 1
ATOM 760 C C . GLU A 1 99 ? 2.296 1.312 -19.772 1.00 87.38 99 GLU A C 1
ATOM 762 O O . GLU A 1 99 ? 1.203 1.370 -20.341 1.00 87.38 99 GLU A O 1
ATOM 767 N N . GLY A 1 100 ? 2.883 0.161 -19.445 1.00 83.00 100 GLY A N 1
ATOM 768 C CA . GLY A 1 100 ? 2.326 -1.158 -19.745 1.00 83.00 100 GLY A CA 1
ATOM 769 C C . GLY A 1 100 ? 2.087 -1.987 -18.488 1.00 83.00 100 GLY A C 1
ATOM 770 O O . GLY A 1 100 ? 2.416 -1.574 -17.378 1.00 83.00 100 GLY A O 1
ATOM 771 N N . ASN A 1 101 ? 1.561 -3.198 -18.670 1.00 83.19 101 ASN A N 1
ATOM 772 C CA . ASN A 1 101 ? 1.357 -4.152 -17.572 1.00 83.19 101 ASN A CA 1
ATOM 773 C C . ASN A 1 101 ? 2.647 -4.898 -17.172 1.00 83.19 101 ASN A C 1
ATOM 775 O O . ASN A 1 101 ? 2.622 -5.690 -16.234 1.00 83.19 101 ASN A O 1
ATOM 779 N N . GLY A 1 102 ? 3.762 -4.641 -17.866 1.00 78.50 102 GLY A N 1
ATOM 780 C CA . GLY A 1 102 ? 5.015 -5.378 -17.712 1.00 78.50 102 GLY A CA 1
ATOM 781 C C . GLY A 1 102 ? 5.076 -6.613 -18.612 1.00 78.50 102 GLY A C 1
ATOM 782 O O . GLY A 1 102 ? 4.088 -6.977 -19.250 1.00 78.50 102 GLY A O 1
ATOM 783 N N . GLY A 1 103 ? 6.247 -7.240 -18.701 1.00 92.12 103 GLY A N 1
ATOM 784 C CA . GLY A 1 103 ? 6.481 -8.351 -19.626 1.00 92.12 103 GLY A CA 1
ATOM 785 C C . GLY A 1 103 ? 7.857 -8.978 -19.452 1.00 92.12 103 GLY A C 1
ATOM 786 O O . GLY A 1 103 ? 8.251 -9.301 -18.335 1.00 92.12 103 GLY A O 1
ATOM 787 N N . GLN A 1 104 ? 8.590 -9.165 -20.551 1.00 93.00 104 GLN A N 1
ATOM 788 C CA . GLN A 1 104 ? 9.954 -9.696 -20.496 1.00 93.00 104 GLN A CA 1
ATOM 789 C C . GLN A 1 104 ? 10.829 -8.818 -19.586 1.00 93.00 104 GLN A C 1
ATOM 791 O O . GLN A 1 104 ? 10.891 -7.602 -19.772 1.00 93.00 104 GLN A O 1
ATOM 796 N N . GLU A 1 105 ? 11.502 -9.422 -18.605 1.00 93.44 105 GLU A N 1
ATOM 797 C CA . GLU A 1 105 ? 12.419 -8.689 -17.729 1.00 93.44 105 GLU A CA 1
ATOM 798 C C . GLU A 1 105 ? 13.661 -8.242 -18.513 1.00 93.44 105 GLU A C 1
ATOM 800 O O . GLU A 1 105 ? 14.237 -9.008 -19.292 1.00 93.44 105 GLU A O 1
ATOM 805 N N . VAL A 1 106 ? 14.065 -6.990 -18.306 1.00 92.44 106 VAL A N 1
ATOM 806 C CA . VAL A 1 106 ? 15.233 -6.382 -18.935 1.00 92.44 106 VAL A CA 1
ATOM 807 C C . VAL A 1 106 ? 16.115 -5.754 -17.867 1.00 92.44 106 VAL A C 1
ATOM 809 O O . VAL A 1 106 ? 15.715 -4.813 -17.181 1.00 92.44 106 VAL A O 1
ATOM 812 N N . ASP A 1 107 ? 17.345 -6.244 -17.782 1.00 90.00 107 ASP A N 1
ATOM 813 C CA . ASP A 1 107 ? 18.417 -5.622 -17.016 1.00 90.00 107 ASP A CA 1
ATOM 814 C C . ASP A 1 107 ? 19.283 -4.786 -17.967 1.00 90.00 107 ASP A C 1
ATOM 816 O O . ASP A 1 107 ? 19.781 -5.303 -18.969 1.00 90.00 107 ASP A O 1
ATOM 820 N N . LEU A 1 108 ? 19.397 -3.485 -17.697 1.00 86.50 108 LEU A N 1
ATOM 821 C CA . LEU A 1 108 ? 20.183 -2.543 -18.500 1.00 86.50 108 LEU A CA 1
ATOM 822 C C . LEU A 1 108 ? 21.426 -2.046 -17.759 1.00 86.50 108 LEU A C 1
ATOM 824 O O . LEU A 1 108 ? 21.967 -1.040 -18.194 1.00 86.50 108 LEU A O 1
ATOM 828 N N . GLU A 1 109 ? 21.829 -2.685 -16.652 1.00 73.75 109 GLU A N 1
ATOM 829 C CA . GLU A 1 109 ? 23.026 -2.346 -15.860 1.00 73.75 109 GLU A CA 1
ATOM 830 C C . GLU A 1 109 ? 23.305 -0.833 -15.800 1.00 73.75 109 GLU A C 1
ATOM 832 O O . GLU A 1 109 ? 24.156 -0.284 -16.490 1.00 73.75 109 GLU A O 1
ATOM 837 N N . GLY A 1 110 ? 22.523 -0.117 -14.999 1.00 57.56 110 GLY A N 1
ATOM 838 C CA . GLY A 1 110 ? 22.589 1.348 -14.942 1.00 57.56 110 GLY A CA 1
ATOM 839 C C . GLY A 1 110 ? 21.271 1.990 -14.547 1.00 57.56 110 GLY A C 1
ATOM 840 O O . GLY A 1 110 ? 21.012 3.148 -14.889 1.00 57.56 110 GLY A O 1
ATOM 841 N N . GLY A 1 111 ? 20.408 1.235 -13.867 1.00 50.00 111 GLY A N 1
ATOM 842 C CA . GLY A 1 111 ? 19.230 1.814 -13.274 1.00 50.00 111 GLY A CA 1
ATOM 843 C C . GLY A 1 111 ? 19.623 2.864 -12.248 1.00 50.00 111 GLY A C 1
ATOM 844 O O . GLY A 1 111 ? 20.619 2.752 -11.530 1.00 50.00 111 GLY A O 1
ATOM 845 N N . VAL A 1 112 ? 18.810 3.908 -12.155 1.00 45.09 112 VAL A N 1
ATOM 846 C CA . VAL A 1 112 ? 18.685 4.617 -10.891 1.00 45.09 112 VAL A CA 1
ATOM 847 C C . VAL A 1 112 ? 17.973 3.658 -9.946 1.00 45.09 112 VAL A C 1
ATOM 849 O O . VAL A 1 112 ? 16.750 3.683 -9.805 1.00 45.09 112 VAL A O 1
ATOM 852 N N . VAL A 1 113 ? 18.758 2.795 -9.297 1.00 44.72 113 VAL A N 1
ATOM 853 C CA . VAL A 1 113 ? 18.410 2.280 -7.974 1.00 44.72 113 VAL A CA 1
ATOM 854 C C . VAL A 1 113 ? 17.986 3.521 -7.185 1.00 44.72 113 VAL A C 1
ATOM 856 O O . VAL A 1 113 ? 18.776 4.475 -7.124 1.00 44.72 113 VAL A O 1
ATOM 859 N N . PRO A 1 114 ? 16.746 3.596 -6.656 1.00 49.88 114 PRO A N 1
ATOM 860 C CA . PRO A 1 114 ? 16.421 4.617 -5.666 1.00 49.88 114 PRO A CA 1
ATOM 861 C C . PRO A 1 114 ? 17.576 4.587 -4.675 1.00 49.88 114 PRO A C 1
ATOM 863 O O . PRO A 1 114 ? 17.873 3.475 -4.238 1.00 49.88 114 PRO A O 1
ATOM 866 N N . PRO A 1 115 ? 18.289 5.707 -4.446 1.00 41.47 115 PRO A N 1
ATOM 867 C CA . PRO A 1 115 ? 19.585 5.686 -3.781 1.00 41.47 115 PRO A CA 1
ATOM 868 C C . PRO A 1 115 ? 19.494 4.738 -2.603 1.00 41.47 115 PRO A C 1
ATOM 870 O O . PRO A 1 115 ? 18.601 4.915 -1.771 1.00 41.47 115 PRO A O 1
ATOM 873 N N . ASP A 1 116 ? 20.333 3.695 -2.612 1.00 44.19 116 ASP A N 1
ATOM 874 C CA . ASP A 1 116 ? 20.375 2.754 -1.502 1.00 44.19 116 ASP A CA 1
ATOM 875 C C . ASP A 1 116 ? 20.483 3.627 -0.254 1.00 44.19 116 ASP A C 1
ATOM 877 O O . ASP A 1 116 ? 21.377 4.488 -0.208 1.00 44.19 116 ASP A O 1
ATOM 881 N N . PRO A 1 117 ? 19.505 3.541 0.663 1.00 48.62 117 PRO A N 1
ATOM 882 C CA . PRO A 1 117 ? 19.406 4.504 1.734 1.00 48.62 117 PRO A CA 1
ATOM 883 C C . PRO A 1 117 ? 20.744 4.497 2.456 1.00 48.62 117 PRO A C 1
ATOM 885 O O . PRO A 1 117 ? 21.238 3.435 2.847 1.00 48.62 117 PRO A O 1
ATOM 888 N N . GLY A 1 118 ? 21.374 5.667 2.572 1.00 57.03 118 GLY A N 1
ATOM 889 C CA . GLY A 1 118 ? 22.592 5.756 3.373 1.00 57.03 118 GLY A CA 1
ATOM 890 C C . GLY A 1 118 ? 22.244 5.202 4.750 1.00 57.03 118 GLY A C 1
ATOM 891 O O . GLY A 1 118 ? 21.231 5.638 5.277 1.00 57.03 118 GLY A O 1
ATOM 892 N N . GLU A 1 119 ? 23.003 4.213 5.248 1.00 73.25 119 GLU A N 1
ATOM 893 C CA . GLU A 1 119 ? 22.683 3.344 6.403 1.00 73.25 119 GLU A CA 1
ATOM 894 C C . GLU A 1 119 ? 21.417 3.775 7.166 1.00 73.25 119 GLU A C 1
ATOM 896 O O . GLU A 1 119 ? 21.482 4.565 8.113 1.00 73.25 119 GLU A O 1
ATOM 901 N N . ALA A 1 120 ? 20.245 3.333 6.685 1.00 83.50 120 ALA A N 1
ATOM 902 C CA . ALA A 1 120 ? 18.980 3.762 7.268 1.00 83.50 120 ALA A CA 1
ATOM 903 C C . ALA A 1 120 ? 18.959 3.393 8.753 1.00 83.50 120 ALA A C 1
ATOM 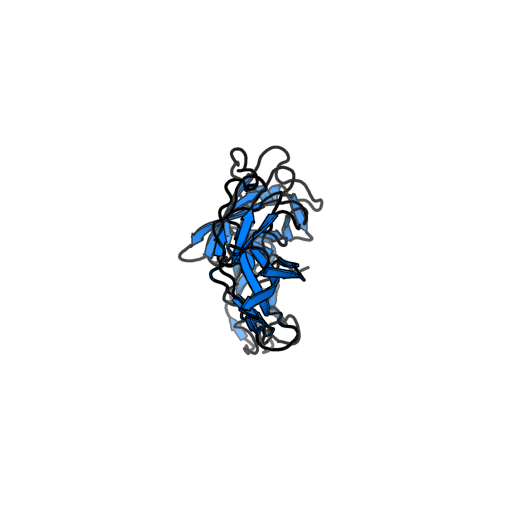905 O O . ALA A 1 120 ? 19.330 2.283 9.139 1.00 83.50 120 ALA A O 1
ATOM 906 N N . THR A 1 121 ? 18.485 4.306 9.593 1.00 90.88 121 THR A N 1
ATOM 907 C CA . THR A 1 121 ? 18.399 4.066 11.038 1.00 90.88 121 THR A CA 1
ATOM 908 C C . THR A 1 121 ? 16.985 3.665 11.431 1.00 90.88 121 THR A C 1
ATOM 910 O O . THR A 1 121 ? 16.001 4.211 10.929 1.00 90.88 121 THR A O 1
ATOM 913 N N . ALA A 1 122 ? 16.860 2.698 12.338 1.00 95.06 122 ALA A N 1
ATOM 914 C CA . ALA A 1 122 ? 15.551 2.215 12.760 1.00 95.06 122 ALA A CA 1
ATOM 915 C C . ALA A 1 122 ? 14.699 3.351 13.360 1.00 95.06 122 ALA A C 1
ATOM 917 O O . ALA A 1 122 ? 15.202 4.254 14.037 1.00 95.06 122 ALA A O 1
ATOM 918 N N . ILE A 1 123 ? 13.397 3.307 13.109 1.00 97.88 123 ILE A N 1
ATOM 919 C CA . ILE A 1 123 ? 12.375 4.095 13.787 1.00 97.88 123 ILE A CA 1
ATOM 920 C C . ILE A 1 123 ? 11.165 3.199 14.031 1.00 97.88 123 ILE A C 1
ATOM 922 O O . ILE A 1 123 ? 10.826 2.345 13.214 1.00 97.88 123 ILE A O 1
ATOM 926 N N . THR A 1 124 ? 10.516 3.368 15.170 1.00 98.25 124 THR A N 1
ATOM 927 C CA . THR A 1 124 ? 9.317 2.614 15.532 1.00 98.25 124 THR A CA 1
ATOM 928 C C . THR A 1 124 ? 8.049 3.397 15.186 1.00 98.25 124 THR A C 1
ATOM 930 O O . THR A 1 124 ? 8.064 4.623 15.064 1.00 98.25 124 THR A O 1
ATOM 933 N N . ILE A 1 125 ? 6.917 2.700 15.057 1.00 98.56 125 ILE A N 1
ATOM 934 C CA . ILE A 1 125 ? 5.611 3.351 14.858 1.00 98.56 125 ILE A CA 1
ATOM 935 C C . ILE A 1 125 ? 5.278 4.326 16.006 1.00 98.56 125 ILE A C 1
ATOM 937 O O . ILE A 1 125 ? 4.911 5.463 15.704 1.00 98.56 125 ILE A O 1
ATOM 941 N N . PRO A 1 126 ? 5.460 3.972 17.296 1.00 98.38 126 PRO A N 1
ATOM 942 C CA . PRO A 1 126 ? 5.268 4.924 18.390 1.00 98.38 126 PRO A CA 1
ATOM 943 C C . PRO A 1 126 ? 6.143 6.180 18.281 1.00 98.38 126 PRO A C 1
ATOM 945 O O . PRO A 1 126 ? 5.666 7.278 18.563 1.00 98.38 126 PRO A O 1
ATOM 948 N N . GLU A 1 127 ? 7.400 6.052 17.844 1.00 98.31 127 GLU A N 1
ATOM 949 C CA . GLU A 1 127 ? 8.285 7.208 17.637 1.00 98.31 127 GLU A CA 1
ATOM 950 C C . GLU A 1 127 ? 7.813 8.100 16.486 1.00 98.31 127 GLU A C 1
ATOM 952 O O . GLU A 1 127 ? 7.844 9.321 16.626 1.00 98.31 127 GLU A O 1
ATOM 957 N N . LEU A 1 128 ? 7.328 7.521 15.381 1.00 98.38 128 LEU A N 1
ATOM 958 C CA . LEU A 1 128 ? 6.712 8.288 14.291 1.00 98.38 128 LEU A CA 1
ATOM 959 C C . LEU A 1 128 ? 5.477 9.049 14.779 1.00 98.38 128 LEU A C 1
ATOM 961 O O . LEU A 1 128 ? 5.345 10.240 14.511 1.00 98.38 128 LEU A O 1
ATOM 965 N N . ILE A 1 129 ? 4.595 8.388 15.533 1.00 97.94 129 ILE A N 1
ATOM 966 C CA . ILE A 1 129 ? 3.387 9.012 16.092 1.00 97.94 129 ILE A CA 1
ATOM 967 C C . ILE A 1 129 ? 3.754 10.152 17.047 1.00 97.94 129 ILE A C 1
ATOM 969 O O . ILE A 1 129 ? 3.118 11.203 17.017 1.00 97.94 129 ILE A O 1
ATOM 973 N N . ALA A 1 130 ? 4.802 9.992 17.858 1.00 98.00 130 ALA A N 1
ATOM 974 C CA . ALA A 1 130 ? 5.263 11.029 18.780 1.00 98.00 130 ALA A CA 1
ATOM 975 C C . ALA A 1 130 ? 5.769 12.304 18.074 1.00 98.00 130 ALA A C 1
ATOM 977 O O . ALA A 1 130 ? 5.771 13.372 18.685 1.00 98.00 130 ALA A O 1
ATOM 978 N N . GLN A 1 131 ? 6.174 12.216 16.802 1.00 97.69 131 GLN A N 1
ATOM 979 C CA . GLN A 1 131 ? 6.568 13.373 15.989 1.00 97.69 131 GLN A CA 1
ATOM 980 C C . GLN A 1 131 ? 5.371 14.114 15.374 1.00 97.69 131 GLN A C 1
ATOM 982 O O . GLN A 1 131 ? 5.520 15.240 14.895 1.00 97.69 131 GLN A O 1
ATOM 987 N N . MET A 1 132 ? 4.189 13.495 15.343 1.00 97.00 132 MET A N 1
ATOM 988 C CA . MET A 1 132 ? 3.051 14.021 14.600 1.00 97.00 132 MET A CA 1
ATOM 989 C C . MET A 1 132 ? 2.427 15.237 15.278 1.00 97.00 132 MET A C 1
ATOM 991 O O . MET A 1 132 ? 2.030 15.212 16.441 1.00 97.00 132 MET A O 1
ATOM 995 N N . THR A 1 133 ? 2.246 16.285 14.481 1.00 96.31 133 THR A N 1
ATOM 996 C CA . THR A 1 133 ? 1.448 17.466 14.820 1.00 96.31 133 THR A CA 1
ATOM 997 C C . THR A 1 133 ? 0.433 17.726 13.708 1.00 96.31 133 THR A C 1
ATOM 999 O O . THR A 1 133 ? 0.465 17.059 12.674 1.00 96.31 133 THR A O 1
ATOM 1002 N N . ASP A 1 134 ? -0.434 18.725 13.863 1.00 95.19 134 ASP A N 1
ATOM 1003 C CA . ASP A 1 134 ? -1.367 19.129 12.798 1.00 95.19 134 ASP A CA 1
ATOM 1004 C C . ASP A 1 134 ? -0.655 19.744 11.570 1.00 95.19 134 ASP A C 1
ATOM 1006 O O . ASP A 1 134 ? -1.259 19.922 10.505 1.00 95.19 134 ASP A O 1
ATOM 1010 N N . THR A 1 135 ? 0.638 20.066 11.705 1.00 95.31 135 THR A N 1
ATOM 1011 C CA . THR A 1 135 ? 1.503 20.562 10.630 1.00 95.31 135 THR A CA 1
ATOM 1012 C C . THR A 1 135 ? 2.416 19.449 10.132 1.00 95.31 135 THR A C 1
ATOM 1014 O O . THR A 1 135 ? 3.037 18.733 10.913 1.00 95.31 135 THR A O 1
ATOM 1017 N N . GLU A 1 136 ? 2.498 19.326 8.812 1.00 95.06 136 GLU A N 1
ATOM 1018 C CA . GLU A 1 136 ? 3.372 18.368 8.145 1.00 95.06 136 GLU A CA 1
ATOM 1019 C C . GLU A 1 136 ? 4.851 18.712 8.384 1.00 95.06 136 GLU A C 1
ATOM 1021 O O . GLU A 1 136 ? 5.261 19.863 8.211 1.00 95.06 136 GLU A O 1
ATOM 1026 N N . ALA A 1 137 ? 5.652 17.714 8.757 1.00 96.00 137 ALA A N 1
ATOM 1027 C CA . ALA A 1 137 ? 7.091 17.855 8.971 1.00 96.00 137 ALA A CA 1
ATOM 1028 C C . ALA A 1 137 ? 7.847 16.625 8.445 1.00 96.00 137 ALA A C 1
ATOM 1030 O O . ALA A 1 137 ? 7.283 15.531 8.456 1.00 96.00 137 ALA A O 1
ATOM 1031 N N . PRO A 1 138 ? 9.110 16.760 7.996 1.00 96.88 138 PRO A N 1
ATOM 1032 C CA . PRO A 1 138 ? 9.930 15.605 7.642 1.00 96.88 138 PRO A CA 1
ATOM 1033 C C . PRO A 1 138 ? 10.070 14.627 8.814 1.00 96.88 138 PRO A C 1
ATOM 1035 O O . PRO A 1 138 ? 10.278 15.068 9.942 1.00 96.88 138 PRO A O 1
ATOM 1038 N N . VAL A 1 139 ? 10.021 13.321 8.530 1.00 97.50 139 VAL A N 1
ATOM 1039 C CA . VAL A 1 139 ? 10.325 12.254 9.509 1.00 97.50 139 VAL A CA 1
ATOM 1040 C C . VAL A 1 139 ? 11.720 12.469 10.104 1.00 97.50 139 VAL A C 1
ATOM 1042 O O . VAL A 1 139 ? 11.938 12.396 11.310 1.00 97.50 139 VAL A O 1
ATOM 1045 N N . ASP A 1 140 ? 12.686 12.731 9.228 1.00 94.88 140 ASP A N 1
ATOM 1046 C CA . ASP A 1 140 ? 14.058 13.065 9.576 1.00 94.88 140 ASP A CA 1
ATOM 1047 C C . ASP A 1 140 ? 14.641 13.879 8.418 1.00 94.88 140 ASP A C 1
ATOM 1049 O O . ASP A 1 140 ? 14.477 13.523 7.252 1.00 94.88 140 ASP A O 1
ATOM 1053 N N . ALA A 1 141 ? 15.268 15.016 8.710 1.00 92.56 141 ALA A N 1
ATOM 1054 C CA . ALA A 1 141 ? 15.819 15.889 7.675 1.00 92.56 141 ALA A CA 1
ATOM 1055 C C . ALA A 1 141 ? 17.189 15.417 7.158 1.00 92.56 141 ALA A C 1
ATOM 1057 O O . ALA A 1 141 ? 17.621 15.859 6.095 1.00 92.56 141 ALA A O 1
ATOM 1058 N N . ASN A 1 142 ? 17.882 14.552 7.906 1.00 90.19 142 ASN A N 1
ATOM 1059 C CA . ASN A 1 142 ? 19.307 14.283 7.711 1.00 90.19 142 ASN A CA 1
ATOM 1060 C C . ASN A 1 142 ? 19.630 12.806 7.466 1.00 90.19 142 ASN A C 1
ATOM 1062 O O . ASN A 1 142 ? 20.651 12.518 6.837 1.00 90.19 142 ASN A O 1
ATOM 1066 N N . ALA A 1 143 ? 18.790 11.883 7.934 1.00 88.06 143 ALA A N 1
ATOM 1067 C CA . ALA A 1 143 ? 19.019 10.447 7.812 1.00 88.06 143 ALA A CA 1
ATOM 1068 C C . ALA A 1 143 ? 17.794 9.718 7.262 1.00 88.06 143 ALA A C 1
ATOM 1070 O O . ALA A 1 143 ? 16.659 10.059 7.587 1.00 88.06 143 ALA A O 1
ATOM 1071 N N . ASP A 1 144 ? 18.030 8.701 6.437 1.00 93.38 144 ASP A N 1
ATOM 1072 C CA . ASP A 1 144 ? 16.962 7.788 6.049 1.00 93.38 144 ASP A CA 1
ATOM 1073 C C . ASP A 1 144 ? 16.569 6.965 7.279 1.00 93.38 144 ASP A C 1
ATOM 1075 O O . ASP A 1 144 ? 17.414 6.591 8.104 1.00 93.38 144 ASP A O 1
ATOM 1079 N N . ARG A 1 145 ? 15.274 6.699 7.425 1.00 96.75 145 ARG A N 1
ATOM 1080 C CA . ARG A 1 145 ? 14.744 5.893 8.527 1.00 96.75 145 ARG A CA 1
ATOM 1081 C C . ARG A 1 145 ? 14.134 4.619 7.986 1.00 96.75 145 ARG A C 1
ATOM 1083 O O . ARG A 1 145 ? 13.668 4.607 6.854 1.00 96.75 145 ARG A O 1
ATOM 1090 N N . TYR A 1 146 ? 14.092 3.559 8.780 1.00 97.00 146 TYR A N 1
ATOM 1091 C CA . TYR A 1 146 ? 13.296 2.389 8.421 1.00 97.00 146 TYR A CA 1
ATOM 1092 C C . TYR A 1 146 ? 12.468 1.874 9.586 1.00 97.00 146 TYR A C 1
ATOM 1094 O O . TYR A 1 146 ? 12.888 1.957 10.737 1.00 97.00 146 TYR A O 1
ATOM 1102 N N . LEU A 1 147 ? 11.310 1.305 9.271 1.00 98.06 147 LEU A N 1
ATOM 1103 C CA . LEU A 1 147 ? 10.483 0.559 10.210 1.00 98.06 147 LEU A CA 1
ATOM 1104 C C . LEU A 1 147 ? 10.150 -0.818 9.641 1.00 98.06 147 LEU A C 1
ATOM 1106 O O . LEU A 1 147 ? 9.889 -0.957 8.446 1.00 98.06 147 LEU A O 1
ATOM 1110 N N . ASP A 1 148 ? 10.134 -1.820 10.512 1.00 97.75 148 ASP A N 1
ATOM 1111 C CA . ASP A 1 148 ? 9.597 -3.143 10.206 1.00 97.75 148 ASP A CA 1
ATOM 1112 C C . ASP A 1 148 ? 8.175 -3.239 10.773 1.00 97.75 148 ASP A C 1
ATOM 1114 O O . ASP A 1 148 ? 7.932 -2.898 11.933 1.00 97.75 148 ASP A O 1
ATOM 1118 N N . ALA A 1 149 ? 7.221 -3.676 9.953 1.00 98.50 149 ALA A N 1
ATOM 1119 C CA . ALA A 1 149 ? 5.808 -3.706 10.319 1.00 98.50 149 ALA A CA 1
ATOM 1120 C C . ALA A 1 149 ? 5.045 -4.833 9.611 1.00 98.50 149 ALA A C 1
ATOM 1122 O O . ALA A 1 149 ? 5.570 -5.522 8.736 1.00 98.50 149 ALA A O 1
ATOM 1123 N N . VAL A 1 150 ? 3.784 -5.013 9.999 1.00 98.56 150 VAL A N 1
ATOM 1124 C CA . VAL A 1 150 ? 2.846 -5.968 9.406 1.00 98.56 150 VAL A CA 1
ATOM 1125 C C . VAL A 1 150 ? 1.754 -5.216 8.654 1.00 98.56 150 VAL A C 1
ATOM 1127 O O . VAL A 1 150 ? 1.175 -4.264 9.176 1.00 98.56 150 VAL A O 1
ATOM 1130 N N . VAL A 1 151 ? 1.457 -5.664 7.437 1.00 98.12 151 VAL A N 1
ATOM 1131 C CA . VAL A 1 151 ? 0.384 -5.137 6.591 1.00 98.12 151 VAL A CA 1
ATOM 1132 C C . VAL A 1 151 ? -0.977 -5.534 7.151 1.00 98.12 151 VAL A C 1
ATOM 1134 O O . VAL A 1 151 ? -1.250 -6.708 7.405 1.00 98.12 151 VAL A O 1
ATOM 1137 N N . MET A 1 152 ? -1.861 -4.551 7.296 1.00 96.75 152 MET A N 1
ATOM 1138 C CA . MET A 1 152 ? -3.185 -4.722 7.901 1.00 96.75 152 MET A CA 1
ATOM 1139 C C . MET A 1 152 ? -4.329 -4.641 6.882 1.00 96.75 152 MET A C 1
ATOM 1141 O O . MET A 1 152 ? -5.455 -5.042 7.192 1.00 96.75 152 MET A O 1
ATOM 1145 N N . ASN A 1 153 ? -4.045 -4.161 5.665 1.00 93.94 153 ASN A N 1
ATOM 1146 C CA . ASN A 1 153 ? -4.998 -4.078 4.558 1.00 93.94 153 ASN A CA 1
ATOM 1147 C C . ASN A 1 153 ? -5.480 -5.457 4.106 1.00 93.94 153 ASN A C 1
ATOM 1149 O O . ASN A 1 153 ? -4.676 -6.342 3.825 1.00 93.94 153 ASN A O 1
ATOM 1153 N N . ASP A 1 154 ? -6.791 -5.603 3.926 1.00 89.75 154 ASP A N 1
ATOM 1154 C CA . ASP A 1 154 ? -7.396 -6.803 3.350 1.00 89.75 154 ASP A CA 1
ATOM 1155 C C . ASP A 1 154 ? -7.575 -6.659 1.830 1.00 89.75 154 ASP A C 1
ATOM 1157 O O . ASP A 1 154 ? -8.671 -6.397 1.328 1.00 89.75 154 ASP A O 1
ATOM 1161 N N . VAL A 1 155 ? -6.460 -6.778 1.099 1.00 88.31 155 VAL A N 1
ATOM 1162 C CA . VAL A 1 155 ? -6.448 -6.724 -0.374 1.00 88.31 155 VAL A CA 1
ATOM 1163 C C . VAL A 1 155 ? -7.194 -7.920 -0.967 1.00 88.31 155 VAL A C 1
ATOM 1165 O O . VAL A 1 155 ? -8.027 -7.737 -1.852 1.00 88.31 155 VAL A O 1
ATOM 1168 N N . ALA A 1 156 ? -6.970 -9.125 -0.431 1.00 86.19 156 ALA A N 1
ATOM 1169 C CA . ALA A 1 156 ? -7.624 -10.352 -0.888 1.00 86.19 156 ALA A CA 1
ATOM 1170 C C . ALA A 1 156 ? -9.153 -10.317 -0.714 1.00 86.19 156 ALA A C 1
ATOM 1172 O O . ALA A 1 156 ? -9.880 -10.770 -1.595 1.00 86.19 156 ALA A O 1
ATOM 1173 N N . GLY A 1 157 ? -9.652 -9.747 0.387 1.00 83.12 157 GLY A N 1
ATOM 1174 C CA . GLY A 1 157 ? -11.082 -9.527 0.621 1.00 83.12 157 GLY A CA 1
ATOM 1175 C C . GLY A 1 157 ? -11.656 -8.276 -0.056 1.00 83.12 157 GLY A C 1
ATOM 1176 O O . GLY A 1 157 ? -12.808 -7.924 0.217 1.00 83.12 157 GLY A O 1
ATOM 1177 N N . ALA A 1 158 ? -10.860 -7.579 -0.881 1.00 81.50 158 ALA A N 1
ATOM 1178 C CA . ALA A 1 158 ? -11.174 -6.308 -1.543 1.00 81.50 158 ALA A CA 1
ATOM 1179 C C . ALA A 1 158 ? -11.673 -5.192 -0.596 1.00 81.50 158 ALA A C 1
ATOM 1181 O O . ALA A 1 158 ? -12.248 -4.189 -1.033 1.00 81.50 158 ALA A O 1
ATOM 1182 N N . ASN A 1 159 ? -11.422 -5.330 0.709 1.00 78.25 159 ASN A N 1
ATOM 1183 C CA . ASN A 1 159 ? -11.908 -4.440 1.758 1.00 78.25 159 ASN A CA 1
ATOM 1184 C C . ASN A 1 159 ? -10.766 -3.573 2.299 1.00 78.25 159 ASN A C 1
ATOM 1186 O O . ASN A 1 159 ? -10.344 -3.680 3.451 1.00 78.25 159 ASN A O 1
ATOM 1190 N N . TYR A 1 160 ? -10.246 -2.716 1.425 1.00 84.06 160 TYR A N 1
ATOM 1191 C CA . TYR A 1 160 ? -9.202 -1.753 1.746 1.00 84.06 160 TYR A CA 1
ATOM 1192 C C . TYR A 1 160 ? -9.404 -0.444 0.967 1.00 84.06 160 TYR A C 1
ATOM 1194 O O . TYR A 1 160 ? -10.074 -0.398 -0.074 1.00 84.06 160 TYR A O 1
ATOM 1202 N N . THR A 1 161 ? -8.824 0.632 1.488 1.00 80.81 161 THR A N 1
ATOM 1203 C CA . THR A 1 161 ? -8.812 1.960 0.866 1.00 80.81 161 THR A CA 1
ATOM 1204 C C . THR A 1 161 ? -7.611 2.117 -0.062 1.00 80.81 161 THR A C 1
ATOM 1206 O O . THR A 1 161 ? -6.489 1.825 0.350 1.00 80.81 161 THR A O 1
ATOM 1209 N N . PHE A 1 162 ? -7.842 2.605 -1.284 1.00 82.69 162 PHE A N 1
ATOM 1210 C CA . PHE A 1 162 ? -6.779 2.866 -2.259 1.00 82.69 162 PHE A CA 1
ATOM 1211 C C . PHE A 1 162 ? -5.785 3.921 -1.753 1.00 82.69 162 PHE A C 1
ATOM 1213 O O . PHE A 1 162 ? -6.172 4.845 -1.038 1.00 82.69 162 PHE A O 1
ATOM 1220 N N . ASN A 1 163 ? -4.523 3.789 -2.159 1.00 90.06 163 ASN A N 1
ATOM 1221 C CA . ASN A 1 163 ? -3.369 4.616 -1.800 1.00 90.06 163 ASN A CA 1
ATOM 1222 C C . ASN A 1 163 ? -3.057 4.683 -0.297 1.00 90.06 163 ASN A C 1
ATOM 1224 O O . ASN A 1 163 ? -2.269 5.533 0.110 1.00 90.06 163 ASN A O 1
ATOM 1228 N N . ASN A 1 164 ? -3.650 3.799 0.512 1.00 93.44 164 ASN A N 1
ATOM 1229 C CA . ASN A 1 164 ? -3.413 3.720 1.950 1.00 93.44 164 ASN A CA 1
ATOM 1230 C C . ASN A 1 164 ? -2.794 2.367 2.300 1.00 93.44 164 ASN A C 1
ATOM 1232 O O . ASN A 1 164 ? -3.487 1.344 2.276 1.00 93.44 164 ASN A O 1
ATOM 1236 N N . LEU A 1 165 ? -1.528 2.366 2.705 1.00 97.25 165 LEU A N 1
ATOM 1237 C CA . LEU A 1 165 ? -0.899 1.212 3.338 1.00 97.25 165 LEU A CA 1
ATOM 1238 C C . LEU A 1 165 ? -1.016 1.347 4.853 1.00 97.25 165 LEU A C 1
ATOM 1240 O O . LEU A 1 165 ? -0.431 2.236 5.464 1.00 97.25 165 LEU A O 1
ATOM 1244 N N . ILE A 1 166 ? -1.789 0.458 5.459 1.00 97.38 166 ILE A N 1
ATOM 1245 C CA . ILE A 1 166 ? -2.048 0.431 6.891 1.00 97.38 166 ILE A CA 1
ATOM 1246 C C . ILE A 1 166 ? -1.113 -0.597 7.510 1.00 97.38 166 ILE A C 1
ATOM 1248 O O . ILE A 1 166 ? -1.140 -1.778 7.148 1.00 97.38 166 ILE A O 1
ATOM 1252 N N . LEU A 1 167 ? -0.289 -0.135 8.442 1.00 98.25 167 LEU A N 1
ATOM 1253 C CA . LEU A 1 167 ? 0.761 -0.920 9.071 1.00 98.25 167 LEU A CA 1
ATOM 1254 C C . LEU A 1 167 ? 0.564 -0.955 10.579 1.00 98.25 167 LEU A C 1
ATOM 1256 O O . LEU A 1 167 ? 0.166 0.044 11.176 1.00 98.25 167 LEU A O 1
ATOM 1260 N N . ALA A 1 168 ? 0.900 -2.087 11.190 1.00 98.44 168 ALA A N 1
ATOM 1261 C CA . ALA A 1 168 ? 0.994 -2.210 12.636 1.00 98.44 168 ALA A CA 1
ATOM 1262 C C . ALA A 1 168 ? 2.295 -2.896 13.061 1.00 98.44 168 ALA A C 1
ATOM 1264 O O . ALA A 1 168 ? 2.845 -3.719 12.326 1.00 98.44 168 ALA A O 1
ATOM 1265 N N . THR A 1 169 ? 2.778 -2.574 14.260 1.00 98.31 169 THR A N 1
ATOM 1266 C CA . THR A 1 169 ? 3.928 -3.253 14.869 1.00 98.31 169 THR A CA 1
ATOM 1267 C C . THR A 1 169 ? 3.621 -4.749 15.000 1.00 98.31 169 THR A C 1
ATOM 1269 O O . THR A 1 169 ? 2.539 -5.136 15.451 1.00 98.31 169 THR A O 1
ATOM 1272 N N . GLU A 1 170 ? 4.572 -5.604 14.614 1.00 96.94 170 GLU A N 1
ATOM 1273 C CA . GLU A 1 170 ? 4.418 -7.059 14.708 1.00 96.94 170 GLU A CA 1
ATOM 1274 C C . GLU A 1 170 ? 4.055 -7.477 16.142 1.00 96.94 170 GLU A C 1
ATOM 1276 O O . GLU A 1 170 ? 4.689 -7.062 17.110 1.00 96.94 170 GLU A O 1
ATOM 1281 N N . ASN A 1 171 ? 3.024 -8.313 16.276 1.00 95.19 171 ASN A N 1
ATOM 1282 C CA . ASN A 1 171 ? 2.500 -8.824 17.546 1.00 95.19 171 ASN A CA 1
ATOM 1283 C C . ASN A 1 171 ? 1.943 -7.780 18.541 1.00 95.19 171 ASN A C 1
ATOM 1285 O O . ASN A 1 171 ? 1.602 -8.151 19.666 1.00 95.19 171 ASN A O 1
ATOM 1289 N N . ALA A 1 172 ? 1.807 -6.503 18.170 1.00 95.44 172 ALA A N 1
ATOM 1290 C CA . ALA A 1 172 ? 1.355 -5.482 19.111 1.00 95.44 172 ALA A CA 1
ATOM 1291 C C . ALA A 1 172 ? -0.143 -5.582 19.442 1.00 95.44 172 ALA A C 1
ATOM 1293 O O . ALA A 1 172 ? -0.998 -5.697 18.565 1.00 95.44 172 ALA A O 1
ATOM 1294 N N . THR A 1 173 ? -0.455 -5.458 20.733 1.00 95.81 173 THR A N 1
ATOM 1295 C CA . THR A 1 173 ? -1.827 -5.358 21.268 1.00 95.81 173 THR A CA 1
ATOM 1296 C C . THR A 1 173 ? -2.059 -4.083 22.077 1.00 95.81 173 THR A C 1
ATOM 1298 O O . THR A 1 173 ? -3.150 -3.879 22.605 1.00 95.81 173 THR A O 1
ATOM 1301 N N . GLU A 1 174 ? -1.043 -3.233 22.208 1.00 97.06 174 GLU A N 1
ATOM 1302 C CA . GLU A 1 174 ? -1.113 -1.952 22.911 1.00 97.06 174 GLU A CA 1
ATOM 1303 C C . GLU A 1 174 ? -1.436 -0.817 21.936 1.00 97.06 174 GLU A C 1
ATOM 1305 O O . GLU A 1 174 ? -0.985 -0.828 20.790 1.00 97.06 174 GLU A O 1
ATOM 1310 N N . ALA A 1 175 ? -2.195 0.176 22.397 1.00 97.56 175 ALA A N 1
ATOM 1311 C CA . ALA A 1 175 ? -2.531 1.362 21.613 1.00 97.56 175 ALA A CA 1
ATOM 1312 C C . ALA A 1 175 ? -1.283 2.086 21.063 1.00 97.56 175 ALA A C 1
ATOM 1314 O O . ALA A 1 175 ? -0.200 1.999 21.637 1.00 97.56 175 ALA A O 1
ATOM 1315 N N . GLY A 1 176 ? -1.447 2.841 19.971 1.00 97.12 176 GLY A N 1
ATOM 1316 C CA . GLY A 1 176 ? -0.354 3.617 19.369 1.00 97.12 176 GLY A CA 1
ATOM 1317 C C . GLY A 1 176 ? 0.658 2.786 18.573 1.00 97.12 176 GLY A C 1
ATOM 1318 O O . GLY A 1 176 ? 1.784 3.225 18.372 1.00 97.12 176 GLY A O 1
ATOM 1319 N N . ASN A 1 177 ? 0.273 1.592 18.120 1.00 98.25 177 ASN A N 1
ATOM 1320 C CA . ASN A 1 177 ? 1.123 0.707 17.318 1.00 98.25 177 ASN A CA 1
ATOM 1321 C C . ASN A 1 177 ? 0.630 0.525 15.878 1.00 98.25 177 ASN A C 1
ATOM 1323 O O . ASN A 1 177 ? 1.054 -0.418 15.217 1.00 98.25 177 ASN A O 1
ATOM 1327 N N . GLY A 1 178 ? -0.253 1.399 15.390 1.00 98.00 178 GLY A N 1
ATOM 1328 C CA . GLY A 1 178 ? -0.714 1.399 14.004 1.00 98.00 178 GLY A CA 1
ATOM 1329 C C . GLY A 1 178 ? -0.560 2.766 13.343 1.00 98.00 178 GLY A C 1
ATOM 1330 O O . GLY A 1 178 ? -0.644 3.800 14.005 1.00 98.00 178 GLY A O 1
ATOM 1331 N N . ILE A 1 179 ? -0.301 2.766 12.037 1.00 97.88 179 ILE A N 1
ATOM 1332 C CA . ILE A 1 179 ? -0.053 3.966 11.231 1.00 97.88 179 ILE A CA 1
ATOM 1333 C C . ILE A 1 179 ? -0.594 3.780 9.812 1.00 97.88 179 ILE A C 1
ATOM 1335 O O . ILE A 1 179 ? -0.733 2.651 9.332 1.00 97.88 179 ILE A O 1
ATOM 1339 N N . THR A 1 180 ? -0.885 4.887 9.133 1.00 97.44 180 THR A N 1
ATOM 1340 C CA . THR A 1 180 ? -1.290 4.896 7.724 1.00 97.44 180 THR A CA 1
ATOM 1341 C C . THR A 1 180 ? -0.233 5.602 6.892 1.00 97.44 180 THR A C 1
ATOM 1343 O O . THR A 1 180 ? 0.110 6.752 7.151 1.00 97.44 180 THR A O 1
ATOM 1346 N N . LEU A 1 181 ? 0.274 4.922 5.871 1.00 98.06 181 LEU A N 1
ATOM 1347 C CA . LEU A 1 181 ? 1.071 5.528 4.816 1.00 98.06 181 LEU A CA 1
ATOM 1348 C C . LEU A 1 181 ? 0.140 5.908 3.668 1.00 98.06 181 LEU A C 1
ATOM 1350 O O . LEU A 1 181 ? -0.624 5.062 3.202 1.00 98.06 181 LEU A O 1
ATOM 1354 N N . TYR A 1 182 ? 0.221 7.153 3.209 1.00 96.31 182 TYR A N 1
ATOM 1355 C CA . TYR A 1 182 ? -0.634 7.701 2.159 1.00 96.31 182 TYR A CA 1
ATOM 1356 C C . TYR A 1 182 ? 0.171 8.091 0.915 1.00 96.31 182 TYR A C 1
ATOM 1358 O O . TYR A 1 182 ? 1.153 8.826 0.998 1.00 96.31 182 TYR A O 1
ATOM 1366 N N . GLY A 1 183 ? -0.266 7.627 -0.257 1.00 93.69 183 GLY A N 1
ATOM 1367 C CA . GLY A 1 183 ? 0.285 8.020 -1.554 1.00 93.69 183 GLY A CA 1
ATOM 1368 C C . GLY A 1 183 ? 0.283 6.893 -2.587 1.00 93.69 183 GLY A C 1
ATOM 1369 O O . GLY A 1 183 ? 0.146 5.717 -2.266 1.00 93.69 183 GLY A O 1
ATOM 1370 N N . SER A 1 184 ? 0.481 7.235 -3.862 1.00 88.38 184 SER A N 1
ATOM 1371 C CA . SER A 1 184 ? 0.477 6.240 -4.949 1.00 88.38 184 SER A CA 1
ATOM 1372 C C . SER A 1 184 ? 1.637 5.240 -4.884 1.00 88.38 184 SER A C 1
ATOM 1374 O O . SER A 1 184 ? 1.542 4.161 -5.457 1.00 88.38 184 SER A O 1
ATOM 1376 N N . GLN A 1 185 ? 2.730 5.586 -4.195 1.00 90.00 185 GLN A N 1
ATOM 1377 C CA . GLN A 1 185 ? 3.899 4.712 -3.998 1.00 90.00 185 GLN A CA 1
ATOM 1378 C C . GLN A 1 185 ? 3.638 3.582 -2.995 1.00 90.00 185 GLN A C 1
ATOM 1380 O O . GLN A 1 185 ? 4.396 2.619 -2.951 1.00 90.00 185 GLN A O 1
ATOM 1385 N N . VAL A 1 186 ? 2.570 3.695 -2.201 1.00 95.31 186 VAL A N 1
ATOM 1386 C CA . VAL A 1 186 ? 2.228 2.750 -1.133 1.00 95.31 186 VAL A CA 1
ATOM 1387 C C . VAL A 1 186 ? 0.897 2.045 -1.388 1.00 95.31 186 VAL A C 1
ATOM 1389 O O . VAL A 1 186 ? 0.324 1.470 -0.476 1.00 95.31 186 VAL A O 1
ATOM 1392 N N . GLU A 1 187 ? 0.380 2.065 -2.620 1.00 93.38 187 GLU A N 1
ATOM 1393 C CA . GLU A 1 187 ? -0.825 1.313 -2.987 1.00 93.38 187 GLU A CA 1
ATOM 1394 C C . GLU A 1 187 ? -0.587 -0.202 -2.789 1.00 93.38 187 GLU A C 1
ATOM 1396 O O . GLU A 1 187 ? 0.189 -0.795 -3.547 1.00 93.38 187 GLU A O 1
ATOM 1401 N N . PRO A 1 188 ? -1.238 -0.856 -1.801 1.00 92.06 188 PRO A N 1
ATOM 1402 C CA . PRO A 1 188 ? -0.903 -2.232 -1.427 1.00 92.06 188 PRO A CA 1
ATOM 1403 C C . PRO A 1 188 ? -1.096 -3.241 -2.563 1.00 92.06 188 PRO A C 1
ATOM 1405 O O . PRO A 1 188 ? -0.314 -4.183 -2.681 1.00 92.06 188 PRO A O 1
ATOM 1408 N N . SER A 1 189 ? -2.106 -3.035 -3.416 1.00 89.69 189 SER A N 1
ATOM 1409 C CA . SER A 1 189 ? -2.376 -3.924 -4.554 1.00 89.69 189 SER A CA 1
ATOM 1410 C C . SER A 1 189 ? -1.280 -3.861 -5.622 1.00 89.69 189 SER A C 1
ATOM 1412 O O . SER A 1 189 ? -0.832 -4.903 -6.096 1.00 89.69 189 SER A O 1
ATOM 1414 N N . THR A 1 190 ? -0.781 -2.663 -5.936 1.00 89.56 190 THR A N 1
ATOM 1415 C CA . THR A 1 190 ? 0.341 -2.448 -6.866 1.00 89.56 190 THR A CA 1
ATOM 1416 C C . THR A 1 190 ? 1.646 -3.032 -6.326 1.00 89.56 190 THR A C 1
ATOM 1418 O O . THR A 1 190 ? 2.473 -3.509 -7.097 1.00 89.56 190 THR A O 1
ATOM 1421 N N . LEU A 1 191 ? 1.824 -3.026 -5.001 1.00 88.50 191 LEU A N 1
ATOM 1422 C CA . LEU A 1 191 ? 2.991 -3.601 -4.326 1.00 88.50 191 LEU A CA 1
ATOM 1423 C C . LEU A 1 191 ? 2.893 -5.124 -4.108 1.00 88.50 191 LEU A C 1
ATOM 1425 O O . LEU A 1 191 ? 3.830 -5.723 -3.582 1.00 88.50 191 LEU A O 1
ATOM 1429 N N . GLY A 1 192 ? 1.775 -5.764 -4.473 1.00 92.94 192 GLY A N 1
ATOM 1430 C CA . GLY A 1 192 ? 1.567 -7.201 -4.265 1.00 92.94 192 GLY A CA 1
ATOM 1431 C C . GLY A 1 192 ? 1.495 -7.618 -2.788 1.00 92.94 192 GLY A C 1
ATOM 1432 O O . GLY A 1 192 ? 1.837 -8.753 -2.449 1.00 92.94 192 GLY A O 1
ATOM 1433 N N . LEU A 1 193 ? 1.078 -6.707 -1.904 1.00 94.19 193 LEU A N 1
ATOM 1434 C CA . LEU A 1 193 ? 1.025 -6.924 -0.458 1.00 94.19 193 LEU A CA 1
ATOM 1435 C C . LEU A 1 193 ? -0.341 -7.443 -0.011 1.00 94.19 193 LEU A C 1
ATOM 1437 O O . LEU A 1 193 ? -1.385 -6.992 -0.479 1.00 94.19 193 LEU A O 1
ATOM 1441 N N . ASN A 1 194 ? -0.334 -8.358 0.956 1.00 93.81 194 ASN A N 1
ATOM 1442 C CA . ASN A 1 194 ? -1.536 -8.911 1.572 1.00 93.81 194 ASN A CA 1
ATOM 1443 C C . ASN A 1 194 ? -1.520 -8.744 3.092 1.00 93.81 194 ASN A C 1
ATOM 1445 O O . ASN A 1 194 ? -0.468 -8.581 3.711 1.00 93.81 194 ASN A O 1
ATOM 1449 N N . LYS A 1 195 ? -2.704 -8.833 3.708 1.00 95.12 195 LYS A N 1
ATOM 1450 C CA . LYS A 1 195 ? -2.850 -8.830 5.165 1.00 95.12 195 LYS A CA 1
ATOM 1451 C C . LYS A 1 195 ? -1.936 -9.881 5.800 1.00 95.12 195 LYS A C 1
ATOM 1453 O O . LYS A 1 195 ? -2.004 -11.055 5.447 1.00 95.12 195 LYS A O 1
ATOM 1458 N N . GLY A 1 196 ? -1.127 -9.464 6.767 1.00 96.75 196 GLY A N 1
ATOM 1459 C CA . GLY A 1 196 ? -0.167 -10.321 7.460 1.00 96.75 196 GLY A CA 1
ATOM 1460 C C . GLY A 1 196 ? 1.224 -10.349 6.829 1.00 96.75 196 GLY A C 1
ATOM 1461 O O . GLY A 1 196 ? 2.135 -10.922 7.423 1.00 96.75 196 GLY A O 1
ATOM 1462 N N . ASP A 1 197 ? 1.437 -9.721 5.673 1.00 98.12 197 ASP A N 1
ATOM 1463 C CA . ASP A 1 197 ? 2.786 -9.582 5.132 1.00 98.12 197 ASP A CA 1
ATOM 1464 C C . ASP A 1 197 ? 3.652 -8.719 6.047 1.00 98.12 197 ASP A C 1
ATOM 1466 O O . ASP A 1 197 ? 3.225 -7.677 6.542 1.00 98.12 197 ASP A O 1
ATOM 1470 N N . LYS A 1 198 ? 4.883 -9.173 6.274 1.00 98.44 198 LYS A N 1
ATOM 1471 C CA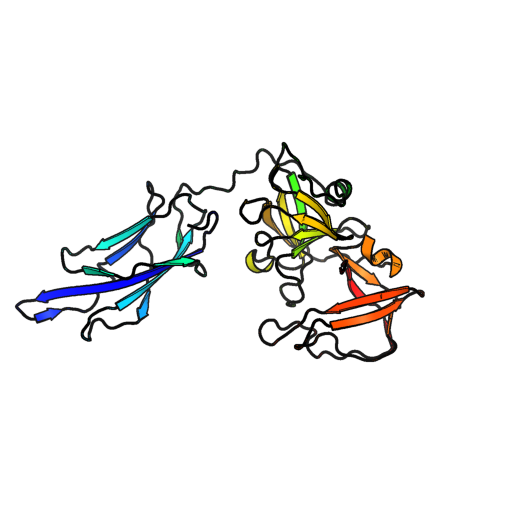 . LYS A 1 198 ? 5.920 -8.401 6.947 1.00 98.44 198 LYS A CA 1
ATOM 1472 C C . LYS A 1 198 ? 6.591 -7.528 5.909 1.00 98.44 198 LYS A C 1
ATOM 1474 O O . LYS A 1 198 ? 6.970 -8.017 4.842 1.00 98.44 198 LYS A O 1
ATOM 1479 N N . VAL A 1 199 ? 6.749 -6.257 6.231 1.00 98.12 199 VAL A N 1
ATOM 1480 C CA . VAL A 1 199 ? 7.403 -5.289 5.360 1.00 98.12 199 VAL A CA 1
ATOM 1481 C C . VAL A 1 199 ? 8.474 -4.533 6.118 1.00 98.12 199 VAL A C 1
ATOM 1483 O O . VAL A 1 199 ? 8.310 -4.229 7.299 1.00 98.12 199 VAL A O 1
ATOM 1486 N N . ARG A 1 200 ? 9.547 -4.206 5.407 1.00 97.38 200 ARG A N 1
ATOM 1487 C CA . ARG A 1 200 ? 10.445 -3.118 5.759 1.00 97.38 200 ARG A CA 1
ATOM 1488 C C . ARG A 1 200 ? 10.052 -1.909 4.933 1.00 97.38 200 ARG A C 1
ATOM 1490 O O . ARG A 1 200 ? 9.972 -1.991 3.709 1.00 97.38 200 ARG A O 1
ATOM 1497 N N . VAL A 1 201 ? 9.802 -0.798 5.603 1.00 97.88 201 VAL A N 1
ATOM 1498 C CA . VAL A 1 201 ? 9.580 0.486 4.950 1.00 97.88 201 VAL A CA 1
ATOM 1499 C C . VAL A 1 201 ? 10.779 1.367 5.220 1.00 97.88 201 VAL A C 1
ATOM 1501 O O . VAL A 1 201 ? 11.047 1.691 6.372 1.00 97.88 201 VAL A O 1
ATOM 1504 N N . THR A 1 202 ? 11.451 1.793 4.162 1.00 96.38 202 THR A N 1
ATOM 1505 C CA . THR A 1 202 ? 12.475 2.834 4.211 1.00 96.38 202 THR A CA 1
ATOM 1506 C C . THR A 1 202 ? 11.822 4.173 3.885 1.00 96.38 202 THR A C 1
ATOM 1508 O O . THR A 1 202 ? 11.154 4.305 2.864 1.00 96.38 202 THR A O 1
ATOM 1511 N N . LEU A 1 203 ? 12.013 5.163 4.750 1.00 97.00 203 LEU A N 1
ATOM 1512 C CA . LEU A 1 203 ? 11.522 6.533 4.662 1.00 97.00 203 LEU A CA 1
ATOM 1513 C C . LEU A 1 203 ? 12.703 7.449 4.326 1.00 97.00 203 LEU A C 1
ATOM 1515 O O . LEU A 1 203 ? 13.649 7.548 5.111 1.00 97.00 203 LEU A O 1
ATOM 1519 N N . TYR A 1 204 ? 12.658 8.109 3.169 1.00 93.56 204 TYR A N 1
ATOM 1520 C CA . TYR A 1 204 ? 13.783 8.907 2.686 1.00 93.56 204 TYR A CA 1
ATOM 1521 C C . TYR A 1 204 ? 13.853 10.275 3.363 1.00 93.56 204 TYR A C 1
ATOM 1523 O O . TYR A 1 204 ? 12.852 10.994 3.477 1.00 93.56 204 TYR A O 1
ATOM 1531 N N . LYS A 1 205 ? 15.064 10.642 3.787 1.00 91.44 205 LYS A N 1
ATOM 1532 C CA . LYS A 1 205 ? 15.371 11.879 4.506 1.00 91.44 205 LYS A CA 1
ATOM 1533 C C . LYS A 1 205 ? 14.853 13.110 3.777 1.00 91.44 205 LYS A C 1
ATOM 1535 O O . LYS A 1 205 ? 15.013 13.255 2.567 1.00 91.44 205 LYS A O 1
ATOM 1540 N N . GLY A 1 206 ? 14.218 14.012 4.515 1.00 93.38 206 GLY A N 1
ATOM 1541 C CA . GLY A 1 206 ? 13.643 15.252 3.994 1.00 93.38 206 GLY A CA 1
ATOM 1542 C C . GLY A 1 206 ? 12.432 15.080 3.064 1.00 93.38 206 GLY A C 1
ATOM 1543 O O . GLY A 1 206 ? 11.759 16.073 2.792 1.00 93.38 206 GLY A O 1
ATOM 1544 N N . LEU A 1 207 ? 12.136 13.862 2.592 1.00 94.81 207 LEU A N 1
ATOM 1545 C CA . LEU A 1 207 ? 11.084 13.576 1.611 1.00 94.81 207 LEU A CA 1
ATOM 1546 C C . LEU A 1 207 ? 9.866 12.908 2.245 1.00 94.81 207 LEU A C 1
ATOM 1548 O O . LEU A 1 207 ? 8.740 13.306 1.946 1.00 94.81 207 LEU A O 1
ATOM 1552 N N . ALA A 1 208 ? 10.087 11.922 3.118 1.00 97.62 208 ALA A N 1
ATOM 1553 C CA . ALA A 1 208 ? 9.035 11.336 3.933 1.00 97.62 208 ALA A CA 1
ATOM 1554 C C . ALA A 1 208 ? 8.640 12.307 5.045 1.00 97.62 208 ALA A C 1
ATOM 1556 O O . ALA A 1 208 ? 9.494 12.881 5.728 1.00 97.62 208 ALA A O 1
ATOM 1557 N N . LYS A 1 209 ? 7.339 12.473 5.244 1.00 98.25 209 LYS A N 1
ATOM 1558 C CA . LYS A 1 209 ? 6.763 13.444 6.164 1.00 98.25 209 LYS A CA 1
ATOM 1559 C C . LYS A 1 209 ? 5.719 12.791 7.050 1.00 98.25 209 LYS A C 1
ATOM 1561 O O . LYS A 1 209 ? 5.015 11.886 6.616 1.00 98.25 209 LYS A O 1
ATOM 1566 N N . VAL A 1 210 ? 5.615 13.273 8.279 1.00 98.12 210 VAL A N 1
ATOM 1567 C CA . VAL A 1 210 ? 4.622 12.846 9.264 1.00 98.12 210 VAL A CA 1
ATOM 1568 C C . VAL A 1 210 ? 3.638 13.969 9.543 1.00 98.12 210 VAL A C 1
ATOM 1570 O O . VAL A 1 210 ? 3.999 15.152 9.543 1.00 98.12 210 VAL A O 1
ATOM 1573 N N . LYS A 1 211 ? 2.386 13.598 9.802 1.00 96.75 211 LYS A N 1
ATOM 1574 C CA . LYS A 1 211 ? 1.332 14.524 10.205 1.00 96.75 211 LYS A CA 1
ATOM 1575 C C . LYS A 1 211 ? 0.234 13.791 10.971 1.00 96.75 211 LYS A C 1
ATOM 1577 O O . LYS A 1 211 ? -0.132 12.667 10.645 1.00 96.75 211 LYS A O 1
ATOM 1582 N N . ASN A 1 212 ? -0.355 14.475 11.945 1.00 95.88 212 ASN A N 1
ATOM 1583 C CA . ASN A 1 212 ? -1.671 14.129 12.452 1.00 95.88 212 ASN A CA 1
ATOM 1584 C C . ASN A 1 212 ? -2.730 14.762 11.532 1.00 95.88 212 ASN A C 1
ATOM 1586 O O . ASN A 1 212 ? -2.949 15.976 11.543 1.00 95.88 212 ASN A O 1
ATOM 1590 N N . TYR A 1 213 ? -3.342 13.966 10.657 1.00 93.94 213 TYR A N 1
ATOM 1591 C CA . TYR A 1 213 ? -4.350 14.448 9.717 1.00 93.94 213 TYR A CA 1
ATOM 1592 C C . TYR A 1 213 ? -5.750 14.254 10.308 1.00 93.94 213 TYR A C 1
ATOM 1594 O O . TYR A 1 213 ? -6.390 13.227 10.100 1.00 93.94 213 TYR A O 1
ATOM 1602 N N . ASN A 1 214 ? -6.239 15.251 11.054 1.00 91.94 214 ASN A N 1
ATOM 1603 C CA . ASN A 1 214 ? -7.558 15.215 11.709 1.00 91.94 214 ASN A CA 1
ATOM 1604 C C . ASN A 1 214 ? -7.761 13.964 12.590 1.00 91.94 214 ASN A C 1
ATOM 1606 O O . ASN A 1 214 ? -8.801 13.313 12.538 1.00 91.94 214 ASN A O 1
ATOM 1610 N N . GLY A 1 215 ? -6.747 13.601 13.373 1.00 92.94 215 GLY A N 1
ATOM 1611 C CA . GLY A 1 215 ? -6.736 12.414 14.224 1.00 92.94 215 GLY A CA 1
ATOM 1612 C C . GLY A 1 215 ? -6.088 11.183 13.588 1.00 92.94 215 GLY A C 1
ATOM 1613 O O . GLY A 1 215 ? -5.730 10.269 14.328 1.00 92.94 215 GLY A O 1
ATOM 1614 N N . MET A 1 216 ? -5.900 11.143 12.264 1.00 94.44 216 MET A N 1
ATOM 1615 C CA . MET A 1 216 ? -5.232 10.031 11.580 1.00 94.44 216 MET A CA 1
ATOM 1616 C C . MET A 1 216 ? -3.707 10.157 11.667 1.00 94.44 216 MET A C 1
ATOM 1618 O O . MET A 1 216 ? -3.152 11.217 11.377 1.00 94.44 216 MET A O 1
ATOM 1622 N N . TYR A 1 217 ? -3.029 9.072 12.038 1.00 96.69 217 TYR A N 1
ATOM 1623 C CA . TYR A 1 217 ? -1.573 8.987 12.045 1.00 96.69 217 TYR A CA 1
ATOM 1624 C C . TYR A 1 217 ? -1.067 8.726 10.627 1.00 96.69 217 TYR A C 1
ATOM 1626 O O . TYR A 1 217 ? -1.087 7.585 10.158 1.00 96.69 217 TYR A O 1
ATOM 1634 N N . GLU A 1 218 ? -0.651 9.789 9.938 1.00 97.06 218 GLU A N 1
ATOM 1635 C CA . GLU A 1 218 ? -0.305 9.761 8.519 1.00 97.06 218 GLU A CA 1
ATOM 1636 C C . GLU A 1 218 ? 1.201 9.945 8.295 1.00 97.06 218 GLU A C 1
ATOM 1638 O O . GLU A 1 218 ? 1.820 10.876 8.818 1.00 97.06 218 GLU A O 1
ATOM 1643 N N . VAL A 1 219 ? 1.775 9.072 7.466 1.00 98.25 219 VAL A N 1
ATOM 1644 C CA . VAL A 1 219 ? 3.078 9.268 6.823 1.00 98.25 219 VAL A CA 1
ATOM 1645 C C . VAL A 1 219 ? 2.851 9.419 5.325 1.00 98.25 219 VAL A C 1
ATOM 1647 O O . VAL A 1 219 ? 2.152 8.617 4.713 1.00 98.25 219 VAL A O 1
ATOM 1650 N N . THR A 1 220 ? 3.433 10.445 4.724 1.00 97.69 220 THR A N 1
ATOM 1651 C CA . THR A 1 220 ? 3.210 10.799 3.320 1.00 97.69 220 THR A CA 1
ATOM 1652 C C . THR A 1 220 ? 4.468 11.419 2.717 1.00 97.69 220 THR A C 1
ATOM 1654 O O . THR A 1 220 ? 5.467 11.629 3.404 1.00 97.69 220 THR A O 1
ATOM 1657 N N . GLY A 1 221 ? 4.434 11.742 1.431 1.00 95.19 221 GLY A N 1
ATOM 1658 C CA . GLY A 1 221 ? 5.466 12.526 0.766 1.00 95.19 221 GLY A CA 1
ATOM 1659 C C . GLY A 1 221 ? 4.967 13.106 -0.549 1.00 95.19 221 GLY A C 1
ATOM 1660 O O . GLY A 1 221 ? 3.816 12.909 -0.944 1.00 95.19 221 GLY A O 1
ATOM 1661 N N . ASP A 1 222 ? 5.832 13.867 -1.218 1.00 88.31 222 ASP A N 1
ATOM 1662 C CA . ASP A 1 222 ? 5.485 14.475 -2.502 1.00 88.31 222 ASP A CA 1
ATOM 1663 C C . ASP A 1 222 ? 5.177 13.389 -3.547 1.00 88.31 222 ASP A C 1
ATOM 1665 O O . ASP A 1 222 ? 5.870 12.376 -3.634 1.00 88.31 222 ASP A O 1
ATOM 1669 N N . ARG A 1 223 ? 4.124 13.591 -4.343 1.00 85.81 223 ARG A N 1
ATOM 1670 C CA . ARG A 1 223 ? 3.694 12.635 -5.369 1.00 85.81 223 ARG A CA 1
ATOM 1671 C C . ARG A 1 223 ? 4.772 12.401 -6.430 1.00 85.81 223 ARG A C 1
ATOM 1673 O O . ARG A 1 223 ? 4.888 11.283 -6.929 1.00 85.81 223 ARG A O 1
ATOM 1680 N N . GLU A 1 224 ? 5.529 13.441 -6.759 1.00 84.50 224 GLU A N 1
ATOM 1681 C CA . GLU A 1 224 ? 6.531 13.441 -7.825 1.00 84.50 224 GLU A CA 1
ATOM 1682 C C . GLU A 1 224 ? 7.929 13.046 -7.319 1.00 84.50 224 GLU A C 1
ATOM 1684 O O . GLU A 1 224 ? 8.839 12.842 -8.123 1.00 84.50 224 GLU A O 1
ATOM 1689 N N . ALA A 1 225 ? 8.117 12.913 -6.000 1.00 82.62 225 ALA A N 1
ATOM 1690 C CA . ALA A 1 225 ? 9.375 12.483 -5.395 1.00 82.62 225 ALA A CA 1
ATOM 1691 C C . ALA A 1 225 ? 9.244 11.084 -4.792 1.00 82.62 225 ALA A C 1
ATOM 1693 O O . ALA A 1 225 ? 8.288 10.792 -4.077 1.00 82.62 225 ALA A O 1
ATOM 1694 N N . THR A 1 226 ? 10.234 10.219 -5.003 1.00 87.94 226 THR A N 1
ATOM 1695 C CA . THR A 1 226 ? 10.293 8.949 -4.274 1.00 87.94 226 THR A CA 1
ATOM 1696 C C . THR A 1 226 ? 10.587 9.239 -2.805 1.00 87.94 226 THR A C 1
ATOM 1698 O O . THR A 1 226 ? 11.689 9.669 -2.478 1.00 87.94 226 THR A O 1
ATOM 1701 N N . TRP A 1 227 ? 9.606 9.043 -1.923 1.00 94.19 227 TRP A N 1
ATOM 1702 C CA . TRP A 1 227 ? 9.722 9.378 -0.496 1.00 94.19 227 TRP A CA 1
ATOM 1703 C C . TRP A 1 227 ? 9.811 8.145 0.401 1.00 94.19 227 TRP A C 1
ATOM 1705 O O . TRP A 1 227 ? 10.249 8.250 1.545 1.00 94.19 227 TRP A O 1
ATOM 1715 N N . CYS A 1 228 ? 9.454 6.969 -0.113 1.00 95.75 228 CYS A N 1
ATOM 1716 C CA . CYS A 1 228 ? 9.682 5.712 0.579 1.00 95.75 228 CYS A CA 1
ATOM 1717 C C . CYS A 1 228 ? 9.992 4.559 -0.378 1.00 95.75 228 CYS A C 1
ATOM 1719 O O . CYS A 1 228 ? 9.814 4.656 -1.593 1.00 95.75 228 CYS A O 1
ATOM 1721 N N . LYS A 1 229 ? 10.439 3.448 0.205 1.00 92.94 229 LYS A N 1
ATOM 1722 C CA . LYS A 1 229 ? 10.544 2.128 -0.420 1.00 92.94 229 LYS A CA 1
ATOM 1723 C C . LYS A 1 229 ? 9.884 1.117 0.508 1.00 92.94 229 LYS A C 1
ATOM 1725 O O . LYS A 1 229 ? 10.169 1.119 1.703 1.00 92.94 229 LYS A O 1
ATOM 1730 N N . VAL A 1 230 ? 9.014 0.269 -0.030 1.00 95.75 230 VAL A N 1
ATOM 1731 C CA . VAL A 1 230 ? 8.338 -0.793 0.726 1.00 95.75 230 VAL A CA 1
ATOM 1732 C C . VAL A 1 230 ? 8.816 -2.138 0.205 1.00 95.75 230 VAL A C 1
ATOM 1734 O O . VAL A 1 230 ? 8.689 -2.430 -0.981 1.00 95.75 230 VAL A O 1
ATOM 1737 N N . GLU A 1 231 ? 9.365 -2.957 1.093 1.00 94.19 231 GLU A N 1
ATOM 1738 C CA . GLU A 1 231 ? 9.959 -4.247 0.755 1.00 94.19 231 GLU A CA 1
ATOM 1739 C C . GLU A 1 231 ? 9.304 -5.340 1.590 1.00 94.19 231 GLU A C 1
ATOM 1741 O O . GLU A 1 231 ? 9.323 -5.289 2.819 1.00 94.19 231 GLU A O 1
ATOM 1746 N N . LYS A 1 232 ? 8.729 -6.355 0.941 1.00 94.06 232 LYS A N 1
ATOM 1747 C CA . LYS A 1 232 ? 8.217 -7.532 1.644 1.00 94.06 232 LYS A CA 1
ATOM 1748 C C . LYS A 1 232 ? 9.382 -8.360 2.184 1.00 94.06 232 LYS A C 1
ATOM 1750 O O . LYS A 1 232 ? 10.253 -8.781 1.432 1.00 94.06 232 LYS A O 1
ATOM 1755 N N . THR A 1 233 ? 9.362 -8.635 3.483 1.00 92.25 233 THR A N 1
ATOM 1756 C CA . THR A 1 233 ? 10.406 -9.387 4.199 1.00 92.25 233 THR A CA 1
ATOM 1757 C C . THR A 1 233 ? 9.926 -10.745 4.709 1.00 92.25 233 THR A C 1
ATOM 1759 O O . THR A 1 233 ? 10.730 -11.565 5.149 1.00 92.25 233 THR A O 1
ATOM 1762 N N . GLY A 1 234 ? 8.620 -11.015 4.649 1.00 93.56 234 GLY A N 1
ATOM 1763 C CA . GLY A 1 234 ? 8.030 -12.279 5.079 1.00 93.56 234 GLY A CA 1
ATOM 1764 C C . GLY A 1 234 ? 6.522 -12.169 5.272 1.00 93.56 234 GLY A C 1
ATOM 1765 O O . GLY A 1 234 ? 5.885 -11.277 4.715 1.00 93.56 234 GLY A O 1
ATOM 1766 N N . THR A 1 235 ? 5.961 -13.058 6.089 1.00 95.31 235 THR A N 1
ATOM 1767 C CA . THR A 1 235 ? 4.534 -13.083 6.448 1.00 95.31 235 THR A CA 1
ATOM 1768 C C . THR A 1 235 ? 4.393 -13.627 7.875 1.00 95.31 235 THR A C 1
ATOM 1770 O O . THR A 1 235 ? 5.133 -14.535 8.262 1.00 95.31 235 THR A O 1
ATOM 1773 N N . VAL A 1 236 ? 3.475 -13.077 8.673 1.00 94.50 236 VAL A N 1
ATOM 1774 C CA . VAL A 1 236 ? 3.128 -13.615 9.999 1.00 94.50 236 VAL A CA 1
ATOM 1775 C C . VAL A 1 236 ? 2.127 -14.764 9.882 1.00 94.50 236 VAL A C 1
ATOM 1777 O O . VAL A 1 236 ? 1.302 -14.799 8.974 1.00 94.50 236 VAL A O 1
ATOM 1780 N N . THR A 1 237 ? 2.151 -15.700 10.830 1.00 92.44 237 THR A N 1
ATOM 1781 C CA . THR A 1 237 ? 1.169 -16.800 10.885 1.00 92.44 237 THR A CA 1
ATOM 1782 C C . THR A 1 237 ? -0.207 -16.342 11.369 1.00 92.44 237 THR A C 1
ATOM 1784 O O . THR A 1 237 ? -1.219 -16.947 11.024 1.00 92.44 237 THR A O 1
ATOM 1787 N N . SER A 1 238 ? -0.252 -15.280 12.176 1.00 93.38 238 SER A N 1
ATOM 1788 C CA . SER A 1 238 ? -1.480 -14.688 12.702 1.00 93.38 238 SER A CA 1
ATOM 1789 C C . SER A 1 238 ? -1.250 -13.239 13.122 1.00 93.38 238 SER A C 1
ATOM 1791 O O . SER A 1 238 ? -0.167 -12.904 13.596 1.00 93.38 238 SER A O 1
ATOM 1793 N N . ILE A 1 239 ? -2.290 -12.411 13.021 1.00 95.81 239 ILE A N 1
ATOM 1794 C CA . ILE A 1 239 ? -2.305 -11.045 13.558 1.00 95.81 239 ILE A CA 1
ATOM 1795 C C . ILE A 1 239 ? -3.069 -11.073 14.888 1.00 95.81 239 ILE A C 1
ATOM 1797 O O . ILE A 1 239 ? -4.236 -11.486 14.892 1.00 95.81 239 ILE A O 1
ATOM 1801 N N . PRO A 1 240 ? -2.463 -10.660 16.016 1.00 94.44 240 PRO A N 1
ATOM 1802 C CA . PRO A 1 240 ? -3.186 -10.604 17.276 1.00 94.44 240 PRO A CA 1
ATOM 1803 C C . PRO A 1 240 ? -4.279 -9.540 17.215 1.00 94.44 240 PRO A C 1
ATOM 1805 O O . PRO A 1 240 ? -4.182 -8.548 16.498 1.00 94.44 240 PRO A O 1
ATOM 1808 N N . THR A 1 241 ? -5.336 -9.757 17.988 1.00 96.06 241 THR A N 1
ATOM 1809 C CA . THR A 1 241 ? -6.469 -8.837 18.063 1.00 96.06 241 THR A CA 1
ATOM 1810 C C . THR A 1 241 ? -6.618 -8.347 19.497 1.00 96.06 241 THR A C 1
ATOM 1812 O O . THR A 1 241 ? -6.789 -9.157 20.408 1.00 96.06 241 THR A O 1
ATOM 1815 N N . ALA A 1 242 ? -6.560 -7.032 19.709 1.00 96.44 242 ALA A N 1
ATOM 1816 C CA . ALA A 1 242 ? -6.764 -6.440 21.030 1.00 96.44 242 ALA A CA 1
ATOM 1817 C C . ALA A 1 242 ? -8.264 -6.347 21.348 1.00 96.44 242 ALA A C 1
ATOM 1819 O O . ALA A 1 242 ? -9.036 -5.855 20.529 1.00 96.44 242 ALA A O 1
ATOM 1820 N N . THR A 1 243 ? -8.696 -6.792 22.530 1.00 97.56 243 THR A N 1
ATOM 1821 C CA . THR A 1 243 ? -10.069 -6.522 22.994 1.00 97.56 243 THR A CA 1
ATOM 1822 C C . THR A 1 243 ? -10.101 -5.159 23.673 1.00 97.56 243 THR A C 1
ATOM 1824 O O . THR A 1 243 ? -9.354 -4.947 24.626 1.00 97.56 243 THR A O 1
ATOM 1827 N N . ILE A 1 244 ? -10.933 -4.241 23.180 1.00 97.62 244 ILE A N 1
ATOM 1828 C CA . ILE A 1 244 ? -10.942 -2.833 23.603 1.00 97.62 244 ILE A CA 1
ATOM 1829 C C . ILE A 1 244 ? -12.359 -2.339 23.901 1.00 97.62 244 ILE A C 1
ATOM 1831 O O . ILE A 1 244 ? -13.344 -2.904 23.420 1.00 97.62 244 ILE A O 1
ATOM 1835 N N . ALA A 1 245 ? -12.455 -1.239 24.648 1.00 96.44 245 ALA A N 1
ATOM 1836 C CA . ALA A 1 245 ? -13.693 -0.478 24.761 1.00 96.44 245 ALA A CA 1
ATOM 1837 C C . ALA A 1 245 ? -13.931 0.349 23.487 1.00 96.44 245 ALA A C 1
ATOM 1839 O O . ALA A 1 245 ? -12.992 0.873 22.886 1.00 96.44 245 ALA A O 1
ATOM 1840 N N . ALA A 1 246 ? -15.197 0.539 23.107 1.00 95.06 246 ALA A N 1
ATOM 1841 C CA . ALA A 1 246 ? -15.560 1.338 21.932 1.00 95.06 246 ALA A CA 1
ATOM 1842 C C . ALA A 1 246 ? -15.024 2.784 21.993 1.00 95.06 246 ALA A C 1
ATOM 1844 O O . ALA A 1 246 ? -14.641 3.346 20.970 1.00 95.06 246 ALA A O 1
ATOM 1845 N N . ALA A 1 247 ? -14.928 3.367 23.194 1.00 93.75 247 ALA A N 1
ATOM 1846 C CA . ALA A 1 247 ? -14.390 4.712 23.407 1.00 93.75 247 ALA A CA 1
ATOM 1847 C C . ALA A 1 247 ? -12.884 4.842 23.099 1.00 93.75 247 ALA A C 1
ATOM 1849 O O . ALA A 1 247 ? -12.398 5.951 22.879 1.00 93.75 247 ALA A O 1
ATOM 1850 N N . ASP A 1 248 ? -12.144 3.731 23.060 1.00 95.06 248 ASP A N 1
ATOM 1851 C CA . ASP A 1 248 ? -10.700 3.723 22.813 1.00 95.06 248 ASP A CA 1
ATOM 1852 C C . ASP A 1 248 ? -10.337 3.486 21.342 1.00 95.06 248 ASP A C 1
ATOM 1854 O O . ASP A 1 248 ? -9.157 3.513 21.000 1.00 95.06 248 ASP A O 1
ATOM 1858 N N . LEU A 1 249 ? -11.321 3.297 20.454 1.00 94.38 249 LEU A N 1
ATOM 1859 C CA . LEU A 1 249 ? -11.108 2.868 19.065 1.00 94.38 249 LEU A CA 1
ATOM 1860 C C . LEU A 1 249 ? -10.078 3.721 18.303 1.00 94.38 249 LEU A C 1
ATOM 1862 O O . LEU A 1 249 ? -9.209 3.176 17.627 1.00 94.38 249 LEU A O 1
ATOM 1866 N N . ALA A 1 250 ? -10.106 5.045 18.475 1.00 94.06 250 ALA A N 1
ATOM 1867 C CA . ALA A 1 250 ? -9.161 5.955 17.821 1.00 94.06 250 ALA A CA 1
ATOM 1868 C C . ALA A 1 250 ? -7.694 5.735 18.247 1.00 94.06 250 ALA A C 1
ATOM 1870 O O . ALA A 1 250 ? -6.781 5.949 17.451 1.00 94.06 250 ALA A O 1
ATOM 1871 N N . LYS A 1 251 ? -7.450 5.267 19.480 1.00 96.25 251 LYS A N 1
ATOM 1872 C CA . LYS A 1 251 ? -6.098 4.991 20.002 1.00 96.25 251 LYS A CA 1
ATOM 1873 C C . LYS A 1 251 ? -5.464 3.751 19.360 1.00 96.25 251 LYS A C 1
ATOM 1875 O O . LYS A 1 251 ? -4.247 3.585 19.407 1.00 96.25 251 LYS A O 1
ATOM 1880 N N . TYR A 1 252 ? -6.291 2.887 18.774 1.00 97.50 252 TYR A N 1
ATOM 1881 C CA . TYR A 1 252 ? -5.899 1.633 18.133 1.00 97.50 252 TYR A CA 1
ATOM 1882 C C . TYR A 1 252 ? -5.926 1.715 16.603 1.00 97.50 252 TYR A C 1
ATOM 1884 O O . TYR A 1 252 ? -5.883 0.682 15.943 1.00 97.50 252 TYR A O 1
ATOM 1892 N N . GLN A 1 253 ? -6.023 2.916 16.022 1.00 95.50 253 GLN A N 1
ATOM 1893 C CA . GLN A 1 253 ? -6.072 3.078 14.570 1.00 95.50 253 GLN A CA 1
ATOM 1894 C C . GLN A 1 253 ? -4.952 2.302 13.861 1.00 95.50 253 GLN A C 1
ATOM 1896 O O . GLN A 1 253 ? -3.813 2.267 14.320 1.00 95.50 253 GLN A O 1
ATOM 1901 N N . GLY A 1 254 ? -5.297 1.635 12.763 1.00 95.12 254 GLY A N 1
ATOM 1902 C CA . GLY A 1 254 ? -4.400 0.756 12.022 1.00 95.12 254 GLY A CA 1
ATOM 1903 C C . GLY A 1 254 ? -4.195 -0.634 12.634 1.00 95.12 254 GLY A C 1
ATOM 1904 O O . GLY A 1 254 ? -3.534 -1.457 12.015 1.00 95.12 254 GLY A O 1
ATOM 1905 N N . MET A 1 255 ? -4.779 -0.945 13.796 1.00 97.50 255 MET A N 1
ATOM 1906 C CA . MET A 1 255 ? -4.627 -2.241 14.470 1.00 97.50 255 MET A CA 1
ATOM 1907 C C . MET A 1 255 ? -5.887 -3.110 14.376 1.00 97.50 255 MET A C 1
ATOM 1909 O O . MET A 1 255 ? -7.009 -2.613 14.246 1.00 97.50 255 MET A O 1
ATOM 1913 N N . ALA A 1 256 ? -5.713 -4.431 14.478 1.00 96.62 256 ALA A N 1
ATOM 1914 C CA . ALA A 1 256 ? -6.828 -5.366 14.594 1.00 96.62 256 ALA A CA 1
ATOM 1915 C C . ALA A 1 256 ? -7.391 -5.343 16.023 1.00 96.62 256 ALA A C 1
ATOM 1917 O O . ALA A 1 256 ? -6.666 -5.557 16.999 1.00 96.62 256 ALA A O 1
ATOM 1918 N N . VAL A 1 257 ? -8.696 -5.110 16.146 1.00 97.88 257 VAL A N 1
ATOM 1919 C CA . VAL A 1 257 ? -9.385 -4.977 17.433 1.00 97.88 257 VAL A CA 1
ATOM 1920 C C . VAL A 1 257 ? -10.651 -5.820 17.493 1.00 97.88 257 VAL A C 1
ATOM 1922 O O . VAL A 1 257 ? -11.216 -6.195 16.467 1.00 97.88 257 VAL A O 1
ATOM 1925 N N . THR A 1 258 ? -11.101 -6.112 18.710 1.00 98.06 258 THR A N 1
ATOM 1926 C CA . THR A 1 258 ? -12.419 -6.663 19.022 1.00 98.06 258 THR A CA 1
ATOM 1927 C C . THR A 1 258 ? -13.105 -5.773 20.047 1.00 98.06 258 THR A C 1
ATOM 1929 O O . THR A 1 258 ? -12.541 -5.495 21.101 1.00 98.06 258 THR A O 1
ATOM 1932 N N . ILE A 1 259 ? -14.338 -5.370 19.765 1.00 98.00 259 ILE A N 1
ATOM 1933 C CA . ILE A 1 259 ? -15.242 -4.782 20.753 1.00 98.00 259 ILE A CA 1
ATOM 1934 C C . ILE A 1 259 ? -16.215 -5.878 21.178 1.00 98.00 259 ILE A C 1
ATOM 1936 O O . ILE A 1 259 ? -16.953 -6.428 20.353 1.00 98.00 259 ILE A O 1
ATOM 1940 N N . ALA A 1 260 ? -16.183 -6.225 22.461 1.00 97.25 260 ALA A N 1
ATOM 1941 C CA . ALA A 1 260 ? -17.067 -7.231 23.030 1.00 97.25 260 ALA A CA 1
ATOM 1942 C C . ALA A 1 260 ? -18.471 -6.663 23.277 1.00 97.25 260 ALA A C 1
ATOM 1944 O O . ALA A 1 260 ? -18.631 -5.466 23.507 1.00 97.25 260 ALA A O 1
ATOM 1945 N N . ASN A 1 261 ? -19.481 -7.537 23.272 1.00 95.81 261 ASN A N 1
ATOM 1946 C CA . ASN A 1 261 ? -20.867 -7.196 23.628 1.00 95.81 261 ASN A CA 1
ATOM 1947 C C . ASN A 1 261 ? -21.453 -6.005 22.843 1.00 95.81 261 ASN A C 1
ATOM 1949 O O . ASN A 1 261 ? -22.331 -5.294 23.336 1.00 95.81 261 ASN A O 1
ATOM 1953 N N . ALA A 1 262 ? -20.985 -5.795 21.616 1.00 97.44 262 ALA A N 1
ATOM 1954 C CA . ALA A 1 262 ? -21.538 -4.803 20.719 1.00 97.44 262 ALA A CA 1
ATOM 1955 C C . ALA A 1 262 ? -22.945 -5.212 20.289 1.00 97.44 262 ALA A C 1
ATOM 1957 O O . ALA A 1 262 ? -23.207 -6.377 19.991 1.00 97.44 262 ALA A O 1
ATOM 1958 N N . SER A 1 263 ? -23.849 -4.243 20.239 1.00 97.25 263 SER A N 1
ATOM 1959 C CA . SER A 1 263 ? -25.252 -4.459 19.908 1.00 97.25 263 SER A CA 1
ATOM 1960 C C . SER A 1 263 ? -25.722 -3.518 18.810 1.00 97.25 263 SER A C 1
ATOM 1962 O O . SER A 1 263 ? -25.271 -2.376 18.725 1.00 97.25 263 SER A O 1
ATOM 1964 N N . VAL A 1 264 ? -26.635 -4.002 17.970 1.00 97.38 264 VAL A N 1
ATOM 1965 C CA . VAL A 1 264 ? -27.301 -3.215 16.928 1.00 97.38 264 VAL A CA 1
ATOM 1966 C C . VAL A 1 264 ? -28.802 -3.471 16.976 1.00 97.38 264 VAL A C 1
ATOM 1968 O O . VAL A 1 264 ? -29.258 -4.614 17.045 1.00 97.38 264 VAL A O 1
ATOM 1971 N N . ALA A 1 265 ? -29.583 -2.392 16.970 1.00 94.88 265 ALA A N 1
ATOM 1972 C CA . ALA A 1 265 ? -31.031 -2.462 17.162 1.00 94.88 265 ALA A CA 1
ATOM 1973 C C . ALA A 1 265 ? -31.797 -2.876 15.897 1.00 94.88 265 ALA A C 1
ATOM 1975 O O . ALA A 1 265 ? -32.914 -3.382 15.990 1.00 94.88 265 ALA A O 1
ATOM 1976 N N . GLN A 1 266 ? -31.221 -2.646 14.716 1.00 94.81 266 GLN A N 1
ATOM 1977 C CA . GLN A 1 266 ? -31.861 -2.907 13.429 1.00 94.81 266 GLN A CA 1
ATOM 1978 C C . GLN A 1 266 ? -31.013 -3.872 12.606 1.00 94.81 266 GLN A C 1
ATOM 1980 O O . GLN A 1 266 ? -29.788 -3.826 12.647 1.00 94.81 266 GLN A O 1
ATOM 1985 N N . ALA A 1 267 ? -31.678 -4.765 11.876 1.00 95.44 267 ALA A N 1
ATOM 1986 C CA . ALA A 1 267 ? -31.029 -5.589 10.866 1.00 95.44 267 ALA A CA 1
ATOM 1987 C C . ALA A 1 267 ? -30.601 -4.723 9.670 1.00 95.44 267 ALA A C 1
ATOM 1989 O O . ALA A 1 267 ? -31.185 -3.666 9.427 1.00 95.44 267 ALA A O 1
ATOM 1990 N N . GLY A 1 268 ? -29.626 -5.195 8.901 1.00 95.06 268 GLY A N 1
ATOM 1991 C CA . GLY A 1 268 ? -29.111 -4.469 7.746 1.00 95.06 268 GLY A CA 1
ATOM 1992 C C . GLY A 1 268 ? -28.302 -5.356 6.810 1.00 95.06 268 GLY A C 1
ATOM 1993 O O . GLY A 1 268 ? -28.341 -6.582 6.906 1.00 95.06 268 GLY A O 1
ATOM 1994 N N . VAL A 1 269 ? -27.576 -4.716 5.899 1.00 94.62 269 VAL A N 1
ATOM 1995 C CA . VAL A 1 269 ? -26.676 -5.350 4.929 1.00 94.62 269 VAL A CA 1
ATOM 1996 C C . VAL A 1 269 ? -25.296 -4.731 5.100 1.00 94.62 269 VAL A C 1
ATOM 1998 O O . VAL A 1 269 ? -25.196 -3.508 5.170 1.00 94.62 269 VAL A O 1
ATOM 2001 N N . TRP A 1 270 ? -24.247 -5.551 5.194 1.00 92.81 270 TRP A N 1
ATOM 2002 C CA . TRP A 1 270 ? -22.900 -5.073 5.513 1.00 92.81 270 TRP A CA 1
ATOM 2003 C C . TRP A 1 270 ? -22.351 -4.098 4.473 1.00 92.81 270 TRP A C 1
ATOM 2005 O O . TRP A 1 270 ? -22.038 -2.969 4.844 1.00 92.81 270 TRP A O 1
ATOM 2015 N N . ALA A 1 271 ? -22.278 -4.499 3.202 1.00 91.69 271 ALA A N 1
ATOM 2016 C CA . ALA A 1 271 ? -21.800 -3.658 2.106 1.00 91.69 271 ALA A CA 1
ATOM 2017 C C . ALA A 1 271 ? -22.811 -3.580 0.953 1.00 91.69 271 ALA A C 1
ATOM 2019 O O . ALA A 1 271 ? -23.567 -4.519 0.707 1.00 91.69 271 ALA A O 1
ATOM 2020 N N . SER A 1 272 ? -22.778 -2.464 0.223 1.00 89.81 272 SER A N 1
ATOM 2021 C CA . SER A 1 272 ? -23.645 -2.181 -0.924 1.00 89.81 272 SER A CA 1
ATOM 2022 C C . SER A 1 272 ? -22.826 -1.768 -2.149 1.00 89.81 272 SER A C 1
ATOM 2024 O O . SER A 1 272 ? -21.770 -1.141 -2.024 1.00 89.81 272 SER A O 1
ATOM 2026 N N . ALA A 1 273 ? -23.361 -2.052 -3.337 1.00 90.50 273 ALA A N 1
ATOM 2027 C CA . ALA A 1 273 ? -22.831 -1.556 -4.606 1.00 90.50 273 ALA A CA 1
ATOM 2028 C C . ALA A 1 273 ? -23.074 -0.061 -4.835 1.00 90.50 273 ALA A C 1
ATOM 2030 O O . ALA A 1 273 ? -22.348 0.569 -5.604 1.00 90.50 273 ALA A O 1
ATOM 2031 N N . SER A 1 274 ? -24.057 0.533 -4.157 1.00 87.44 274 SER A N 1
ATOM 2032 C CA . SER A 1 274 ? -24.476 1.913 -4.426 1.00 87.44 274 SER A CA 1
ATOM 2033 C C . SER A 1 274 ? -23.637 2.962 -3.698 1.00 87.44 274 SER A C 1
ATOM 2035 O O . SER A 1 274 ? -23.503 4.079 -4.192 1.00 87.44 274 SER A O 1
ATOM 2037 N N . ALA A 1 275 ? -23.114 2.638 -2.511 1.00 88.56 275 ALA A N 1
ATOM 2038 C CA . ALA A 1 275 ? -22.365 3.568 -1.669 1.00 88.56 275 ALA A CA 1
ATOM 2039 C C . ALA A 1 275 ? -21.588 2.841 -0.560 1.00 88.56 275 ALA A C 1
ATOM 2041 O O . ALA A 1 275 ? -21.840 1.673 -0.253 1.00 88.56 275 ALA A O 1
ATOM 2042 N N . LEU A 1 276 ? -20.679 3.575 0.088 1.00 88.19 276 LEU A N 1
ATOM 2043 C CA . LEU A 1 276 ? -20.086 3.179 1.363 1.00 88.19 276 LEU A CA 1
ATOM 2044 C C . LEU A 1 276 ? -21.194 2.929 2.394 1.00 88.19 276 LEU A C 1
ATOM 2046 O O . LEU A 1 276 ? -22.124 3.724 2.528 1.00 88.19 276 LEU A O 1
ATOM 2050 N N . SER A 1 277 ? -21.090 1.814 3.110 1.00 90.81 277 SER A N 1
ATOM 2051 C CA . SER A 1 277 ? -22.069 1.404 4.118 1.00 90.81 277 SER A CA 1
ATOM 2052 C C . SER A 1 277 ? -21.534 1.690 5.517 1.00 90.81 277 SER A C 1
ATOM 2054 O O . SER A 1 277 ? -20.359 1.451 5.802 1.00 90.81 277 SER A O 1
ATOM 2056 N N . SER A 1 278 ? -22.392 2.213 6.389 1.00 92.62 278 SER A N 1
ATOM 2057 C CA . SER A 1 278 ? -22.060 2.512 7.780 1.00 92.62 278 SER A CA 1
ATOM 2058 C C . SER A 1 278 ? -23.160 2.019 8.712 1.00 92.62 278 SER A C 1
ATOM 2060 O O . SER A 1 278 ? -24.347 2.234 8.471 1.00 92.62 278 SER A O 1
ATOM 2062 N N . HIS A 1 279 ? -22.752 1.353 9.790 1.00 94.75 279 HIS A N 1
ATOM 2063 C CA . HIS A 1 279 ? -23.659 0.747 10.764 1.00 94.75 279 HIS A CA 1
ATOM 2064 C C . HIS A 1 279 ? -23.236 1.152 12.167 1.00 94.75 279 HIS A C 1
ATOM 2066 O O . HIS A 1 279 ? -22.099 0.905 12.569 1.00 94.75 279 HIS A O 1
ATOM 2072 N N . THR A 1 280 ? -24.134 1.783 12.918 1.00 95.94 280 THR A N 1
ATOM 2073 C CA . THR A 1 280 ? -23.852 2.186 14.299 1.00 95.94 280 THR A CA 1
ATOM 2074 C C . THR A 1 280 ? -24.193 1.058 15.262 1.00 95.94 280 THR A C 1
ATOM 2076 O O . THR A 1 280 ? -25.329 0.587 15.310 1.00 95.94 280 THR A O 1
ATOM 2079 N N . PHE A 1 281 ? -23.203 0.667 16.053 1.00 97.31 281 PHE A N 1
ATOM 2080 C CA . PHE A 1 281 ? -23.318 -0.288 17.145 1.00 97.31 281 PHE A CA 1
ATOM 2081 C C . PHE A 1 281 ? -23.115 0.427 18.481 1.00 97.31 281 PHE A C 1
ATOM 2083 O O . PHE A 1 281 ? -22.480 1.481 18.549 1.00 97.31 281 PHE A O 1
ATOM 2090 N N . THR A 1 282 ? -23.616 -0.175 19.554 1.00 97.50 282 THR A N 1
ATOM 2091 C CA . THR A 1 282 ? -23.410 0.294 20.927 1.00 97.50 282 THR A CA 1
ATOM 2092 C C . THR A 1 282 ? -22.753 -0.806 21.754 1.00 97.50 282 THR A C 1
ATOM 2094 O O . THR A 1 282 ? -23.239 -1.939 21.762 1.00 97.50 282 THR A O 1
ATOM 2097 N N . ALA A 1 283 ? -21.682 -0.472 22.471 1.00 97.12 283 ALA A N 1
ATOM 2098 C CA . ALA A 1 283 ? -21.027 -1.333 23.457 1.00 97.12 283 ALA A CA 1
ATOM 2099 C C . ALA A 1 283 ? -20.700 -0.506 24.705 1.00 97.12 283 ALA A C 1
ATOM 2101 O O . ALA A 1 283 ? -20.212 0.617 24.585 1.00 97.12 283 ALA A O 1
ATOM 2102 N N . ASP A 1 284 ? -21.012 -1.031 25.892 1.00 92.50 284 ASP A N 1
ATOM 2103 C CA . ASP A 1 284 ? -20.770 -0.364 27.183 1.00 92.50 284 ASP A CA 1
ATOM 2104 C C . ASP A 1 284 ? -21.269 1.096 27.244 1.00 92.50 284 ASP A C 1
ATOM 2106 O O . ASP A 1 284 ? -20.656 1.975 27.845 1.00 92.50 284 ASP A O 1
ATOM 2110 N N . GLY A 1 285 ? -22.402 1.371 26.586 1.00 90.69 285 GLY A N 1
ATOM 2111 C CA . GLY A 1 285 ? -23.018 2.701 26.526 1.00 90.69 285 GLY A CA 1
ATOM 2112 C C . GLY A 1 285 ? -22.370 3.684 25.541 1.00 90.69 285 GLY A C 1
ATOM 2113 O O . GLY A 1 285 ? -22.883 4.790 25.383 1.00 90.69 285 GLY A O 1
ATOM 2114 N N . ALA A 1 286 ? -21.296 3.296 24.851 1.00 95.12 286 ALA A N 1
ATOM 2115 C CA . ALA A 1 286 ? -20.657 4.089 23.807 1.00 95.12 286 ALA A CA 1
ATOM 2116 C C . ALA A 1 286 ? -21.067 3.605 22.409 1.00 95.12 286 ALA A C 1
ATOM 2118 O O . ALA A 1 286 ? -21.101 2.404 22.129 1.00 95.12 286 ALA A O 1
ATOM 2119 N N . ASN A 1 287 ? -21.350 4.556 21.518 1.00 95.56 287 ASN A N 1
ATOM 2120 C CA . ASN A 1 287 ? -21.619 4.269 20.114 1.00 95.56 287 ASN A CA 1
ATOM 2121 C C . ASN A 1 287 ? -20.314 4.212 19.320 1.00 95.56 287 ASN A C 1
ATOM 2123 O O . ASN A 1 287 ? -19.424 5.036 19.523 1.00 95.56 287 ASN A O 1
ATOM 2127 N N . PHE A 1 288 ? -20.239 3.287 18.371 1.00 95.69 288 PHE A N 1
ATOM 2128 C CA . PHE A 1 288 ? -19.180 3.227 17.372 1.00 95.69 288 PHE A CA 1
ATOM 2129 C C . PHE A 1 288 ? -19.757 2.831 16.014 1.00 95.69 288 PHE A C 1
ATOM 2131 O O . PHE A 1 288 ? -20.845 2.260 15.927 1.00 95.69 288 PHE A O 1
ATOM 2138 N N . THR A 1 289 ? -19.030 3.145 14.948 1.00 95.19 289 THR A N 1
ATOM 2139 C CA . THR A 1 289 ? -19.479 2.891 13.579 1.00 95.19 289 THR A CA 1
ATOM 2140 C C . THR A 1 289 ? -18.621 1.811 12.943 1.00 95.19 289 THR A C 1
ATOM 2142 O O . THR A 1 289 ? -17.395 1.894 12.959 1.00 95.19 289 THR A O 1
ATOM 2145 N N . VAL A 1 290 ? -19.272 0.807 12.362 1.00 94.00 290 VAL A N 1
ATOM 2146 C CA . VAL A 1 290 ? -18.646 -0.168 11.471 1.00 94.00 290 VAL A CA 1
ATOM 2147 C C . VAL A 1 290 ? -18.829 0.321 10.043 1.00 94.00 290 VAL A C 1
ATOM 2149 O O . VAL A 1 290 ? -19.955 0.569 9.613 1.00 94.00 290 VAL A O 1
ATOM 2152 N N . PHE A 1 291 ? -17.722 0.458 9.320 1.00 90.62 291 PHE A N 1
ATOM 2153 C CA . PHE A 1 291 ? -17.715 0.873 7.923 1.00 90.62 291 PHE A CA 1
ATOM 2154 C C . PHE A 1 291 ? -17.417 -0.316 7.014 1.00 90.62 291 PHE A C 1
ATOM 2156 O O . PHE A 1 291 ? -16.518 -1.111 7.292 1.00 90.62 291 PHE A O 1
ATOM 2163 N N . CYS A 1 292 ? -18.129 -0.394 5.896 1.00 88.81 292 CYS A N 1
ATOM 2164 C CA . CYS A 1 292 ? -17.810 -1.297 4.799 1.00 88.81 292 CYS A CA 1
ATOM 2165 C C . CYS A 1 292 ? -17.666 -0.482 3.513 1.00 88.81 292 CYS A C 1
ATOM 2167 O O . CYS A 1 292 ? -18.512 0.362 3.195 1.00 88.81 292 CYS A O 1
ATOM 2169 N N . LYS A 1 293 ? -16.578 -0.726 2.778 1.00 85.12 293 LYS A N 1
ATOM 2170 C CA . LYS A 1 293 ? -16.309 -0.083 1.488 1.00 85.12 293 LYS A CA 1
ATOM 2171 C C . LYS A 1 293 ? -17.480 -0.317 0.524 1.00 85.12 293 LYS A C 1
ATOM 2173 O O . LYS A 1 293 ? -18.105 -1.377 0.553 1.00 85.12 293 LYS A O 1
ATOM 2178 N N . GLN A 1 294 ? -17.740 0.653 -0.356 1.00 86.75 294 GLN A N 1
ATOM 2179 C CA . GLN A 1 294 ? -18.576 0.409 -1.530 1.00 86.75 294 GLN A CA 1
ATOM 2180 C C . GLN A 1 294 ? -17.992 -0.764 -2.323 1.00 86.75 294 GLN A C 1
ATOM 2182 O O . GLN A 1 294 ? -16.798 -0.780 -2.628 1.00 86.75 294 GLN A O 1
ATOM 2187 N N . SER A 1 295 ? -18.833 -1.738 -2.635 1.00 84.56 295 SER A N 1
ATOM 2188 C CA . SER A 1 295 ? -18.413 -3.001 -3.227 1.00 84.56 295 SER A CA 1
ATOM 2189 C C . SER A 1 295 ? -19.267 -3.296 -4.445 1.00 84.56 295 SER A C 1
ATOM 2191 O O . SER A 1 295 ? -20.469 -3.476 -4.307 1.00 84.56 295 SER A O 1
ATOM 2193 N N . ASP A 1 296 ? -18.661 -3.382 -5.621 1.00 82.69 296 ASP A N 1
ATOM 2194 C CA . ASP A 1 296 ? -19.359 -3.619 -6.886 1.00 82.69 296 ASP A CA 1
ATOM 2195 C C . ASP A 1 296 ? -18.816 -4.861 -7.608 1.00 82.69 296 ASP A C 1
ATOM 2197 O O . ASP A 1 296 ? -17.919 -5.544 -7.119 1.00 82.69 296 ASP A O 1
ATOM 2201 N N . GLU A 1 297 ? -19.355 -5.163 -8.790 1.00 78.62 297 GLU A N 1
ATOM 2202 C CA . GLU A 1 297 ? -18.920 -6.303 -9.610 1.00 78.62 297 GLU A CA 1
ATOM 2203 C C . GLU A 1 297 ? -17.442 -6.224 -10.035 1.00 78.62 297 GLU A C 1
ATOM 2205 O O . GLU A 1 297 ? -16.849 -7.243 -10.383 1.00 78.62 297 GLU A O 1
ATOM 2210 N N . LYS A 1 298 ? -16.833 -5.030 -10.015 1.00 80.00 298 LYS A N 1
ATOM 2211 C CA . LYS A 1 298 ? -15.427 -4.820 -10.389 1.00 80.00 298 LYS A CA 1
ATOM 2212 C C . LYS A 1 298 ? -14.489 -4.972 -9.194 1.00 80.00 298 LYS A C 1
ATOM 2214 O O . LYS A 1 298 ? -13.335 -5.338 -9.385 1.00 80.00 298 LYS A O 1
ATOM 2219 N N . ASN A 1 299 ? -14.970 -4.692 -7.984 1.00 77.12 299 ASN A N 1
ATOM 2220 C CA . ASN A 1 299 ? -14.234 -4.814 -6.727 1.00 77.12 299 ASN A CA 1
ATOM 2221 C C . ASN A 1 299 ? -15.119 -5.463 -5.643 1.00 77.12 299 ASN A C 1
ATOM 2223 O O . ASN A 1 299 ? -15.508 -4.782 -4.686 1.00 77.12 299 ASN A O 1
ATOM 2227 N N . PRO A 1 300 ? -15.465 -6.757 -5.784 1.00 81.50 300 PRO A N 1
ATOM 2228 C CA . PRO A 1 300 ? -16.419 -7.404 -4.895 1.00 81.50 300 PRO A CA 1
ATOM 2229 C C . PRO A 1 300 ? -15.775 -7.720 -3.542 1.00 81.50 300 PRO A C 1
ATOM 2231 O O . PRO A 1 300 ? -14.942 -8.616 -3.414 1.00 81.50 300 PRO A O 1
ATOM 2234 N N . SER A 1 301 ? -16.191 -6.998 -2.508 1.00 84.44 301 SER A N 1
ATOM 2235 C CA . SER A 1 301 ? -15.946 -7.368 -1.122 1.00 84.44 301 SER A CA 1
ATOM 2236 C C . SER A 1 301 ? -16.748 -8.611 -0.747 1.00 84.44 301 SER A C 1
ATOM 2238 O O . SER A 1 301 ? -17.907 -8.766 -1.133 1.00 84.44 301 SER A O 1
ATOM 2240 N N . VAL A 1 302 ? -16.173 -9.444 0.121 1.00 86.56 302 VAL A N 1
ATOM 2241 C CA . VAL A 1 302 ? -16.848 -10.601 0.741 1.00 86.56 302 VAL A CA 1
ATOM 2242 C C . VAL A 1 302 ? -18.109 -10.237 1.541 1.00 86.56 302 VAL A C 1
ATOM 2244 O O . VAL A 1 302 ? -18.867 -11.122 1.925 1.00 86.56 302 VAL A O 1
ATOM 2247 N N . PHE A 1 303 ? -18.335 -8.946 1.803 1.00 88.69 303 PHE A N 1
ATOM 2248 C CA . PHE A 1 303 ? -19.483 -8.423 2.542 1.00 88.69 303 PHE A CA 1
ATOM 2249 C C . PHE A 1 303 ? -20.621 -7.887 1.655 1.00 88.69 303 PHE A C 1
ATOM 2251 O O . PHE A 1 303 ? -21.627 -7.417 2.196 1.00 88.69 303 PHE A O 1
ATOM 2258 N N . LEU A 1 304 ? -20.485 -7.933 0.322 1.00 91.31 304 LEU A N 1
ATOM 2259 C CA . LEU A 1 304 ? -21.511 -7.449 -0.607 1.00 91.31 304 LEU A CA 1
ATOM 2260 C C . LEU A 1 304 ? -22.826 -8.210 -0.429 1.00 91.31 304 LEU A C 1
ATOM 2262 O O . LEU A 1 304 ? -22.852 -9.436 -0.508 1.00 91.31 304 LEU A O 1
ATOM 2266 N N . ASP A 1 305 ? -23.908 -7.471 -0.177 1.00 91.75 305 ASP A N 1
ATOM 2267 C CA . ASP A 1 305 ? -25.263 -8.001 0.001 1.00 91.75 305 ASP A CA 1
ATOM 2268 C C . ASP A 1 305 ? -25.403 -9.039 1.132 1.00 91.75 305 ASP A C 1
ATOM 2270 O O . ASP A 1 305 ? -26.404 -9.753 1.223 1.00 91.75 305 ASP A O 1
ATOM 2274 N N . VAL A 1 306 ? -24.432 -9.094 2.055 1.00 93.06 306 VAL A N 1
ATOM 2275 C CA . VAL A 1 306 ? -24.472 -9.994 3.212 1.00 93.06 306 VAL A CA 1
ATOM 2276 C C . VAL A 1 306 ? -25.346 -9.385 4.314 1.00 93.06 306 VAL A C 1
ATOM 2278 O O . VAL A 1 306 ? -24.981 -8.345 4.875 1.00 93.06 306 VAL A O 1
ATOM 2281 N N . PRO A 1 307 ? -26.478 -10.015 4.684 1.00 95.56 307 PRO A N 1
ATOM 2282 C CA . PRO A 1 307 ? -27.353 -9.492 5.721 1.00 95.56 307 PRO A CA 1
ATOM 2283 C C . PRO A 1 307 ? -26.810 -9.773 7.128 1.00 95.56 307 PRO A C 1
ATOM 2285 O O . PRO A 1 307 ? -26.242 -10.833 7.399 1.00 95.56 307 PRO A O 1
ATOM 2288 N N . PHE A 1 308 ? -27.090 -8.868 8.062 1.00 94.81 308 PHE A N 1
ATOM 2289 C CA . PHE A 1 308 ? -26.939 -9.095 9.498 1.00 94.81 308 PHE A CA 1
ATOM 2290 C C . PHE A 1 308 ? -28.258 -8.845 10.232 1.00 94.81 308 PHE A C 1
ATOM 2292 O O . PHE A 1 308 ? -29.122 -8.093 9.780 1.00 94.81 308 PHE A O 1
ATOM 2299 N N . LYS A 1 309 ? -28.427 -9.498 11.384 1.00 95.81 309 LYS A N 1
ATOM 2300 C CA . LYS A 1 309 ? -29.624 -9.378 12.225 1.00 95.81 309 LYS A CA 1
ATOM 2301 C C . LYS A 1 309 ? -29.376 -8.399 13.367 1.00 95.81 309 LYS A C 1
ATOM 2303 O O . LYS A 1 309 ? -28.252 -8.285 13.845 1.00 95.81 309 LYS A O 1
ATOM 2308 N N . ALA A 1 310 ? -30.449 -7.771 13.845 1.00 96.56 310 ALA A N 1
ATOM 2309 C CA . ALA A 1 310 ? -30.432 -7.103 15.140 1.00 96.56 310 ALA A CA 1
ATOM 2310 C C . ALA A 1 310 ? -30.043 -8.101 16.243 1.00 96.56 310 ALA A C 1
ATOM 2312 O O . ALA A 1 310 ? -30.456 -9.265 16.209 1.00 96.56 310 ALA A O 1
ATOM 2313 N N . GLY A 1 311 ? -29.258 -7.648 17.213 1.00 96.25 311 GLY A N 1
ATOM 2314 C CA . GLY A 1 311 ? -28.761 -8.497 18.289 1.00 96.25 311 GLY A CA 1
ATOM 2315 C C . GLY A 1 311 ? -27.459 -7.985 18.883 1.00 96.25 311 GLY A C 1
ATOM 2316 O O . GLY A 1 311 ? -27.068 -6.843 18.642 1.00 96.25 311 GLY A O 1
ATOM 2317 N N . SER A 1 312 ? -26.801 -8.856 19.646 1.00 95.94 312 SER A N 1
ATOM 2318 C CA . SER A 1 312 ? -25.523 -8.572 20.295 1.00 95.94 312 SER A CA 1
ATOM 2319 C C . SER A 1 312 ? -24.487 -9.638 19.962 1.00 95.94 312 SER A C 1
ATOM 2321 O O . SER A 1 312 ? -24.820 -10.811 19.792 1.00 95.94 312 SER A O 1
ATOM 2323 N N . GLY A 1 313 ? -23.225 -9.233 19.906 1.00 95.69 313 GLY A N 1
ATOM 2324 C CA . GLY A 1 313 ? -22.092 -10.109 19.654 1.00 95.69 313 GLY A CA 1
ATOM 2325 C C . GLY A 1 313 ? -20.772 -9.354 19.740 1.00 95.69 313 GLY A C 1
ATOM 2326 O O . GLY A 1 313 ? -20.729 -8.175 20.081 1.00 95.69 313 GLY A O 1
ATOM 2327 N N . ASN A 1 314 ? -19.682 -10.041 19.425 1.00 97.00 314 ASN A N 1
ATOM 2328 C CA . ASN A 1 314 ? -18.383 -9.394 19.299 1.00 97.00 314 ASN A CA 1
ATOM 2329 C C . ASN A 1 314 ? -18.233 -8.845 17.880 1.00 97.00 314 ASN A C 1
ATOM 2331 O O . ASN A 1 314 ? -18.579 -9.530 16.916 1.00 97.00 314 ASN A O 1
ATOM 2335 N N . ILE A 1 315 ? -17.688 -7.638 17.755 1.00 96.25 315 ILE A N 1
ATOM 2336 C CA . ILE A 1 315 ? -17.303 -7.061 16.466 1.00 96.25 315 ILE A CA 1
ATOM 2337 C C . ILE A 1 315 ? -15.785 -7.003 16.417 1.00 96.25 315 ILE A C 1
ATOM 2339 O O . ILE A 1 315 ? -15.168 -6.307 17.222 1.00 96.25 315 ILE A O 1
ATOM 2343 N N . SER A 1 316 ? -15.195 -7.728 15.470 1.00 94.94 316 SER A N 1
ATOM 2344 C CA . SER A 1 316 ? -13.758 -7.709 15.206 1.00 94.94 316 SER A CA 1
ATOM 2345 C C . SER A 1 316 ? -13.482 -7.061 13.856 1.00 94.94 316 SER A C 1
ATOM 2347 O O . SER A 1 316 ? -14.207 -7.292 12.890 1.00 94.94 316 SER A O 1
ATOM 2349 N N . GLY A 1 317 ? -12.427 -6.258 13.773 1.00 93.31 317 GLY A N 1
ATOM 2350 C CA . GLY A 1 317 ? -12.097 -5.532 12.554 1.00 93.31 317 GLY A CA 1
ATOM 2351 C C . GLY A 1 317 ? -10.827 -4.707 12.682 1.00 93.31 317 GLY A C 1
ATOM 2352 O O . GLY A 1 317 ? -10.102 -4.797 13.671 1.00 93.31 317 GLY A O 1
ATOM 2353 N N . LEU A 1 318 ? -10.555 -3.912 11.653 1.00 94.00 318 LEU A N 1
ATOM 2354 C CA . LEU A 1 318 ? -9.485 -2.924 11.663 1.00 94.00 318 LEU A CA 1
ATOM 2355 C C . LEU A 1 318 ? -10.014 -1.636 12.297 1.00 94.00 318 LEU A C 1
ATOM 2357 O O . LEU A 1 318 ? -11.012 -1.088 11.828 1.00 94.00 318 LEU A O 1
ATOM 2361 N N . ALA A 1 319 ? -9.362 -1.148 13.348 1.00 95.12 319 ALA A N 1
ATOM 2362 C CA . ALA A 1 319 ? -9.677 0.165 13.889 1.00 95.12 319 ALA A CA 1
ATOM 2363 C C . ALA A 1 319 ? -9.204 1.250 12.912 1.00 95.12 319 ALA A C 1
ATOM 2365 O O . ALA A 1 319 ? -8.067 1.229 12.438 1.00 95.12 319 ALA A O 1
ATOM 2366 N N . ALA A 1 320 ? -10.076 2.208 12.618 1.00 90.19 320 ALA A N 1
ATOM 2367 C CA . ALA A 1 320 ? -9.799 3.312 11.711 1.00 90.19 320 ALA A CA 1
ATOM 2368 C C . ALA A 1 320 ? -10.394 4.608 12.264 1.00 90.19 320 ALA A C 1
ATOM 2370 O O . ALA A 1 320 ? -11.413 4.589 12.957 1.00 90.19 320 ALA A O 1
ATOM 2371 N N . VAL A 1 321 ? -9.765 5.733 11.931 1.00 87.56 321 VAL A N 1
ATOM 2372 C CA . VAL A 1 321 ? -10.325 7.067 12.154 1.00 87.56 321 VAL A CA 1
ATOM 2373 C C . VAL A 1 321 ? -10.944 7.519 10.838 1.00 87.56 321 VAL A C 1
ATOM 2375 O O . VAL A 1 321 ? -10.272 7.548 9.810 1.00 87.56 321 VAL A O 1
ATOM 2378 N N . TYR A 1 322 ? -12.240 7.817 10.864 1.00 71.94 322 TYR A N 1
ATOM 2379 C CA . TYR A 1 322 ? -12.972 8.347 9.718 1.00 71.94 322 TYR A CA 1
ATOM 2380 C C . TYR A 1 322 ? -13.115 9.863 9.873 1.00 71.94 322 TYR A C 1
ATOM 2382 O O . TYR A 1 322 ? -13.388 10.339 10.976 1.00 71.94 322 TYR A O 1
ATOM 2390 N N . LYS A 1 323 ? -12.898 10.596 8.779 1.00 58.75 323 LYS A N 1
ATOM 2391 C CA . LYS A 1 323 ? -12.991 12.059 8.725 1.00 58.75 323 LYS A CA 1
ATOM 2392 C C . LYS A 1 323 ? -14.438 12.545 8.731 1.00 58.75 323 LYS A C 1
ATOM 2394 O O . LYS A 1 323 ? -15.260 11.950 8.000 1.00 58.75 323 LYS A O 1
#

Foldseek 3Di:
DQFWFFKKKKKKKKWFWDDDPNDIDTPDDVVQKFKWKAQVPFIWDGFDKDFPDDASPDPVRITMIMTIAGEPATHPGMDMDMGGNDPPGMDMDDIDMDGHPHDHYTYHPHHPPVPPFPPAAEDALLRLLVPADQDKDWPAQPGKHKYKWFFADAVVLLFGDFQWTKTFHAQDQDFRGIAIEGANQRGCVVVVHHGQFIKMKIFHHPFWIFYCNVLHTYIYGDHSDDGMDIGGPGGDPDFDEHEDDQVCLSRQASHKYKDFFKFAAAKDAQEEQPAKDWGWIDGPNDIDIDITGNADPVRHGPRYRHIDGGDTGMDIDHRHDDD

Radius of gyration: 26.45 Å; chains: 1; bounding box: 57×37×88 Å

Organism: NCBI:txid408170

Secondary structure (DSSP, 8-state):
--TT--EEEEEEEEEE-EEETTEEE----GGGEEEEEESSS-B--PBP-EEEEEESSSSS-EEEEEEEEEESS--S--EEEEEESSTT-EEEEEEEEEE-S--EEE--S------PPTTPEE--HHHHHHH--SS-EES-SSS-EEEEEEE--BTTTTBS-TTEEEEE-TT--SSS-EEEEESGGG-TTTTT--TTEEEEEEE-TTTSEEEEETTEEEEE--TTS--EEEEEEEE-S----EE--GGGGGGGTTSEEEEEEEEESS-EESB-SSS-EEEEEEETTEEEEEEE---BTTB--TTBT-EE-SEEEEEEEE-----

pLDDT: mean 90.86, std 10.18, range [41.47, 98.56]

InterPro domains:
  IPR043744 Domain of unknown function DUF5689 [PF18942] (121-322)

Sequence (323 aa):
MPAGKTNYRIIFGGAYSQSNGGTYDNIFKPESFHVAVGNGTDWSGNLTYEKIGGSDTTDPYWVQFAVDFTLKEAVSQLSIRFTADLASVFAIDDVQLVEGNGGQEVDLEGGVVPPDPGEATAITIPELIAQMTDTEAPVDANADRYLDAVVMNDVAGANYTFNNLILATENATEAGNGITLYGSQVEPSTLGLNKGDKVRVTLYKGLAKVKNYNGMYEVTGDREATWCKVEKTGTVTSIPTATIAAADLAKYQGMAVTIANASVAQAGVWASASALSSHTFTADGANFTVFCKQSDEKNPSVFLDVPFKAGSGNISGLAAVYK